Protein AF-A0A9W6F061-F1 (afdb_monomer)

Sequence (359 aa):
MDQIDQTGLQEFIPACASWFPLDRYKALAYFEQSSFFAAAGRDQNGQPVVINNTEARLAGLDPAVPGVLESFPHGRPEFILETAQEPNAFVIRKQMRTSANPLERPVVLAYYYIANNKIMQAPSAHQVTHARLQRCTFALQNGFARLQADLEPLTRQAKQLAKQAARDEQRQQQQQQKQQGQPQGQGPEDKAADGQGAGAAAAASGGGGGPLPPQQPQEPGRKADGAAAAAGPPYTWQAYGATVDLESPSLGTLRAPLAAPLPEVMAAAAAAAPAAAGSGGGGVPVRRHLTDADRARWNKLDRILSHQFSSLQRIKYTALSPEYLQRLQQQMYGPPPPAATAPPPATPVGGADAAAAAK

Secondary structure (DSSP, 8-state):
------TT-EE--GGGGGGPSP-HHHHHHHHHTSHHHHHHTB-TTSPBPPPHHHHHHHTT--TTSTTTGGGSPSSSEEEEEEEEETTTEEEEEEEE-SSS-TTSPPEEEEEEEEETTEEEEPPPHHHHHHHHHHHHHHHHHHHHHHHHHHHHHHHHHHHHHHHHHHHHHHHHHHHHHHHH-----------------------------PPPPPPPPP----------PPPPPP------------------------PPPPTHHHHHHHS-----------------PPPHHHHHHHHHHHHHHHHHHHHHHHHHHHSS-HHHHHHHHHHHHSPPPPP-PPPPPPPP-----------

pLDDT: mean 73.63, std 23.97, range [27.45, 98.25]

InterPro domains:
  IPR007018 Mediator complex, subunit Med6 [PF04934] (16-148)
  IPR007018 Mediator complex, subunit Med6 [PTHR13104] (1-180)
  IPR038566 Mediator complex, subunit Med6 superfamily [G3DSA:3.10.450.580] (9-148)

Foldseek 3Di:
DCQPPQAPDKDFDVVCVVCPQDDLQVVVVLVCPDPVVVSLQADPVRDGHDELCVVCVVVVHRQQDPPSSLPDDFPGWYKYFDDDDPRFKTKIWIWTGPDSDPPDDTHTDFIWMQGPNMIHTDDDPVVVVVVVVVVVVVVVVVVVVVVCVVCVVVVVVVVVVVVVVVVVVVVVVVVVVVVVPDDPDDDDDDDDDDDDDDDDDDDDDDDDDDDDDDDDDDDDDDDDDDDDDDDDDDDDDDDPPDPPPDDFDDDDDDDDDDDDDDPVVVVVVVPPDDDDDDDDDDDDDDPPDCDVVNVVVVVVVVVVVVVVVVVVVCCVVVRQDPVNVVVVCCVVPNDDPPDPDDDPDDDDDDDDDDDDDDD

Radius of gyration: 41.21 Å; Cα contacts (8 Å, |Δi|>4): 217; chains: 1; bounding box: 133×53×116 Å

Structure (mmCIF, N/CA/C/O backbone):
data_AF-A0A9W6F061-F1
#
_entry.id   AF-A0A9W6F061-F1
#
loop_
_atom_site.group_PDB
_atom_site.id
_atom_site.type_symbol
_atom_site.label_atom_id
_atom_site.label_alt_id
_atom_site.label_comp_id
_atom_site.label_asym_id
_atom_site.label_entity_id
_atom_site.label_seq_id
_atom_site.pdbx_PDB_ins_code
_atom_site.Cartn_x
_atom_site.Cartn_y
_atom_site.Cartn_z
_atom_site.occupancy
_atom_site.B_iso_or_equiv
_atom_site.auth_seq_id
_atom_site.auth_comp_id
_atom_site.auth_asym_id
_atom_site.auth_atom_id
_atom_site.pdbx_PDB_model_num
ATOM 1 N N . MET A 1 1 ? 2.620 16.395 -0.100 1.00 52.69 1 MET A N 1
ATOM 2 C CA . MET A 1 1 ? 2.234 15.524 -1.230 1.00 52.69 1 MET A CA 1
ATOM 3 C C . MET A 1 1 ? 1.202 14.555 -0.697 1.00 52.69 1 MET A C 1
ATOM 5 O O . MET A 1 1 ? 1.587 13.542 -0.127 1.00 52.69 1 MET A O 1
ATOM 9 N N . ASP A 1 2 ? -0.082 14.879 -0.830 1.00 56.03 2 ASP A N 1
ATOM 10 C CA . ASP A 1 2 ? -1.149 13.994 -0.356 1.00 56.03 2 ASP A CA 1
ATOM 11 C C . ASP A 1 2 ? -1.415 12.952 -1.440 1.00 56.03 2 ASP A C 1
ATOM 13 O O . ASP A 1 2 ? -2.313 13.075 -2.269 1.00 56.03 2 ASP A O 1
ATOM 17 N N . GLN A 1 3 ? -0.536 11.952 -1.500 1.00 68.19 3 GLN A N 1
ATOM 18 C CA . GLN A 1 3 ? -0.776 10.768 -2.308 1.00 68.19 3 GLN A CA 1
ATOM 19 C C . GLN A 1 3 ? -2.046 10.108 -1.770 1.00 68.19 3 GLN A C 1
ATOM 21 O O . GLN A 1 3 ? -2.106 9.783 -0.584 1.00 68.19 3 GLN A O 1
ATOM 26 N N . ILE A 1 4 ? -3.054 9.933 -2.633 1.00 78.56 4 ILE A N 1
ATOM 27 C CA . ILE A 1 4 ? -4.263 9.183 -2.282 1.00 78.56 4 ILE A CA 1
ATOM 28 C C . ILE A 1 4 ? -3.803 7.841 -1.724 1.00 78.56 4 ILE A C 1
ATOM 30 O O . ILE A 1 4 ? -3.072 7.106 -2.392 1.00 78.56 4 ILE A O 1
ATOM 34 N N . ASP A 1 5 ? -4.192 7.559 -0.484 1.00 80.38 5 ASP A N 1
ATOM 35 C CA . ASP A 1 5 ? -3.834 6.314 0.170 1.00 80.38 5 ASP A CA 1
ATOM 36 C C . ASP A 1 5 ? -4.564 5.167 -0.535 1.00 80.38 5 ASP A C 1
ATOM 38 O O . ASP A 1 5 ? -5.777 5.007 -0.407 1.00 80.38 5 ASP A O 1
ATOM 42 N N . GLN A 1 6 ? -3.825 4.403 -1.338 1.00 88.19 6 GLN A N 1
ATOM 43 C CA . GLN A 1 6 ? -4.325 3.207 -2.014 1.00 88.19 6 GLN A CA 1
ATOM 44 C C . GLN A 1 6 ? -3.931 1.940 -1.244 1.00 88.19 6 GLN A C 1
ATOM 46 O O . GLN A 1 6 ? -4.103 0.822 -1.745 1.00 88.19 6 GLN A O 1
ATOM 51 N N . THR A 1 7 ? -3.418 2.079 -0.013 1.00 87.38 7 THR A N 1
ATOM 52 C CA . THR A 1 7 ? -3.124 0.926 0.833 1.00 87.38 7 THR A CA 1
ATOM 53 C C . THR A 1 7 ? -4.426 0.192 1.169 1.00 87.38 7 THR A C 1
ATOM 55 O O . THR A 1 7 ? -5.405 0.764 1.639 1.00 87.38 7 THR A O 1
ATOM 58 N N . GLY A 1 8 ? -4.464 -1.107 0.864 1.00 89.69 8 GLY A N 1
ATOM 59 C CA . GLY A 1 8 ? -5.657 -1.948 1.019 1.00 89.69 8 GLY A CA 1
ATOM 60 C C . GLY A 1 8 ? -6.455 -2.188 -0.265 1.00 89.69 8 GLY A C 1
ATOM 61 O O . GLY A 1 8 ? -7.303 -3.080 -0.271 1.00 89.69 8 GLY A O 1
ATOM 62 N N . LEU A 1 9 ? -6.157 -1.477 -1.359 1.00 95.25 9 LEU A N 1
ATOM 63 C CA . LEU A 1 9 ? -6.665 -1.844 -2.679 1.00 95.25 9 LEU A CA 1
ATOM 64 C C . LEU A 1 9 ? -5.829 -2.981 -3.271 1.00 95.25 9 LEU A C 1
ATOM 66 O O . LEU A 1 9 ? -4.603 -3.023 -3.145 1.00 95.25 9 LEU A O 1
ATOM 70 N N . GLN A 1 10 ? -6.519 -3.908 -3.927 1.00 96.81 10 GLN A N 1
ATOM 71 C CA . GLN A 1 10 ? -5.911 -4.995 -4.674 1.00 96.81 10 GLN A CA 1
ATOM 72 C C . GLN A 1 10 ? -6.503 -5.008 -6.079 1.00 96.81 10 GLN A C 1
ATOM 74 O O . GLN A 1 10 ? -7.718 -5.106 -6.239 1.00 96.81 10 GLN A O 1
ATOM 79 N N . GLU A 1 11 ? -5.638 -4.939 -7.083 1.00 97.31 11 GLU A N 1
ATOM 80 C CA . GLU A 1 11 ? -6.033 -4.858 -8.484 1.00 97.31 11 GLU A CA 1
ATOM 81 C C . GLU A 1 11 ? -5.590 -6.112 -9.242 1.00 97.31 11 GLU A C 1
ATOM 83 O O . GLU A 1 11 ? -4.471 -6.602 -9.092 1.00 97.31 11 GLU A O 1
ATOM 88 N N . PHE A 1 12 ? -6.489 -6.647 -10.060 1.00 97.56 12 PHE A N 1
ATOM 89 C CA . PHE A 1 12 ? -6.190 -7.637 -11.086 1.00 97.56 12 PHE A CA 1
ATOM 90 C C . PHE A 1 12 ? -6.649 -7.043 -12.409 1.00 97.56 12 PHE A C 1
ATOM 92 O O . PHE A 1 12 ? -7.761 -6.523 -12.463 1.00 97.56 12 PHE A O 1
ATOM 99 N N . ILE A 1 13 ? -5.819 -7.121 -13.450 1.00 97.62 13 ILE A N 1
ATOM 100 C CA . ILE A 1 13 ? -6.094 -6.489 -14.744 1.00 97.62 13 ILE A CA 1
ATOM 101 C C . ILE A 1 13 ? -6.453 -7.590 -15.748 1.00 97.62 13 ILE A C 1
ATOM 103 O O . ILE A 1 13 ? -5.554 -8.230 -16.302 1.00 97.62 13 ILE A O 1
ATOM 107 N N . PRO A 1 14 ? -7.751 -7.834 -16.026 1.00 96.62 14 PRO A N 1
ATOM 108 C CA . PRO A 1 14 ? -8.170 -8.964 -16.855 1.00 96.62 14 PRO A CA 1
ATOM 109 C C . PRO A 1 14 ? -7.668 -8.870 -18.297 1.00 96.62 14 PRO A C 1
ATOM 111 O O . PRO A 1 14 ? -7.413 -9.893 -18.926 1.00 96.62 14 PRO A O 1
ATOM 114 N N . ALA A 1 15 ? -7.472 -7.651 -18.810 1.00 96.75 15 ALA A N 1
ATOM 115 C CA . ALA A 1 15 ? -6.972 -7.414 -20.164 1.00 96.75 15 ALA A CA 1
ATOM 116 C C . ALA A 1 15 ? -5.569 -8.005 -20.405 1.00 96.75 15 ALA A C 1
ATOM 118 O O . ALA A 1 15 ? -5.228 -8.332 -21.537 1.00 96.75 15 ALA A O 1
ATOM 119 N N . CYS A 1 16 ? -4.777 -8.188 -19.345 1.00 95.94 16 CYS A N 1
ATOM 120 C CA . CYS A 1 16 ? -3.429 -8.754 -19.414 1.00 95.94 16 CYS A CA 1
ATOM 121 C C . CYS A 1 16 ? -3.386 -10.238 -19.015 1.00 95.94 16 CYS A C 1
ATOM 123 O O . CYS A 1 16 ? -2.311 -10.783 -18.778 1.00 95.94 16 CYS A O 1
ATOM 125 N N . ALA A 1 17 ? -4.534 -10.922 -18.930 1.00 94.75 17 ALA A N 1
ATOM 126 C CA . ALA A 1 17 ? -4.588 -12.332 -18.535 1.00 94.75 17 ALA A CA 1
ATOM 127 C C . ALA A 1 17 ? -3.778 -13.261 -19.464 1.00 94.75 17 ALA A C 1
ATOM 129 O O . ALA A 1 17 ? -3.309 -14.311 -19.034 1.00 94.75 17 ALA A O 1
ATOM 130 N N . SER A 1 18 ? -3.571 -12.874 -20.724 1.00 97.06 18 SER A N 1
ATOM 131 C CA . SER A 1 18 ? -2.738 -13.619 -21.677 1.00 97.06 18 SER A CA 1
ATOM 132 C C . SER A 1 18 ? -1.231 -13.486 -21.426 1.00 97.06 18 SER A C 1
ATOM 134 O O . SER A 1 18 ? -0.453 -14.206 -22.044 1.00 97.06 18 SER A O 1
ATOM 136 N N . TRP A 1 19 ? -0.795 -12.583 -20.539 1.00 95.88 19 TRP A N 1
ATOM 137 C CA . TRP A 1 19 ? 0.625 -12.347 -20.253 1.00 95.88 19 TRP A CA 1
ATOM 138 C C . TRP A 1 19 ? 1.195 -13.305 -19.204 1.00 95.88 19 TRP A C 1
ATOM 140 O O . TRP A 1 19 ? 2.405 -13.314 -18.991 1.00 95.88 19 TRP A O 1
ATOM 150 N N . PHE A 1 20 ? 0.347 -14.102 -18.548 1.00 93.56 20 PHE A N 1
ATOM 151 C CA . PHE A 1 20 ? 0.771 -15.050 -17.524 1.00 93.56 20 PHE A CA 1
ATOM 152 C C . PHE A 1 20 ? 1.333 -16.347 -18.139 1.00 93.56 20 PHE A C 1
ATOM 154 O O . PHE A 1 20 ? 0.761 -16.856 -19.104 1.00 93.56 20 PHE A O 1
ATOM 161 N N . PRO A 1 21 ? 2.407 -16.926 -17.565 1.00 96.38 21 PRO A N 1
ATOM 162 C CA . PRO A 1 21 ? 3.128 -16.469 -16.372 1.00 96.38 21 PRO A CA 1
ATOM 163 C C . PRO A 1 21 ? 3.957 -15.199 -16.627 1.00 96.38 21 PRO A C 1
ATOM 165 O O . PRO A 1 21 ? 4.545 -15.035 -17.696 1.00 96.38 21 PRO A O 1
ATOM 168 N N . LEU A 1 22 ? 4.000 -14.308 -15.628 1.00 96.69 22 LEU A N 1
ATOM 169 C CA . LEU A 1 22 ? 4.804 -13.089 -15.710 1.00 96.69 22 LEU A CA 1
ATOM 170 C C . LEU A 1 22 ? 6.291 -13.432 -15.609 1.00 96.69 22 LEU A C 1
ATOM 172 O O . LEU A 1 22 ? 6.703 -14.220 -14.758 1.00 96.69 22 LEU A O 1
ATOM 176 N N . ASP A 1 23 ? 7.075 -12.774 -16.452 1.00 96.56 23 ASP A N 1
ATOM 177 C CA . ASP A 1 23 ? 8.527 -12.671 -16.355 1.00 96.56 23 ASP A CA 1
ATOM 178 C C . ASP A 1 23 ? 8.908 -11.248 -15.911 1.00 96.56 23 ASP A C 1
ATOM 180 O O . ASP A 1 23 ? 8.052 -10.366 -15.781 1.00 96.56 23 ASP A O 1
ATOM 184 N N . ARG A 1 24 ? 10.200 -11.010 -15.677 1.00 94.25 24 ARG A N 1
ATOM 185 C CA . ARG A 1 24 ? 10.763 -9.704 -15.316 1.00 94.25 24 ARG A CA 1
ATOM 186 C C . ARG A 1 24 ? 10.259 -8.547 -16.187 1.00 94.25 24 ARG A C 1
ATOM 188 O O . ARG A 1 24 ? 9.942 -7.481 -15.662 1.00 94.25 24 ARG A O 1
ATOM 195 N N . TYR A 1 25 ? 10.202 -8.749 -17.499 1.00 94.06 25 TYR A N 1
ATOM 196 C CA . TYR A 1 25 ? 9.893 -7.700 -18.471 1.00 94.06 25 TYR A CA 1
ATOM 197 C C . TYR A 1 25 ? 8.386 -7.417 -18.517 1.00 94.06 25 TYR A C 1
ATOM 199 O O . TYR A 1 25 ? 7.949 -6.264 -18.473 1.00 94.06 25 TYR A O 1
ATOM 207 N N . LYS A 1 26 ? 7.572 -8.476 -18.503 1.00 96.69 26 LYS A N 1
ATOM 208 C CA . LYS A 1 26 ? 6.110 -8.397 -18.454 1.00 96.69 26 LYS A CA 1
ATOM 209 C C . LYS A 1 26 ? 5.599 -7.890 -17.116 1.00 96.69 26 LYS A C 1
ATOM 211 O O . LYS A 1 26 ? 4.551 -7.262 -17.098 1.00 96.69 26 LYS A O 1
ATOM 216 N N . ALA A 1 27 ? 6.297 -8.135 -16.006 1.00 97.31 27 ALA A N 1
ATOM 217 C CA . ALA A 1 27 ? 5.860 -7.685 -14.685 1.00 97.31 27 ALA A CA 1
ATOM 218 C C . ALA A 1 27 ? 5.763 -6.155 -14.601 1.00 97.31 27 ALA A C 1
ATOM 220 O O . ALA A 1 27 ? 4.769 -5.629 -14.098 1.00 97.31 27 ALA A O 1
ATOM 221 N N . LEU A 1 28 ? 6.757 -5.436 -15.137 1.00 96.94 28 LEU A N 1
ATOM 222 C CA . LEU A 1 28 ? 6.734 -3.973 -15.155 1.00 96.94 28 LEU A CA 1
ATOM 223 C C . LEU A 1 28 ? 5.679 -3.441 -16.136 1.00 96.94 28 LEU A C 1
ATOM 225 O O . LEU A 1 28 ? 4.912 -2.556 -15.772 1.00 96.94 28 LEU A O 1
ATOM 229 N N . ALA A 1 29 ? 5.559 -4.038 -17.327 1.00 96.81 29 ALA A N 1
ATOM 230 C CA . ALA A 1 29 ? 4.498 -3.691 -18.278 1.00 96.81 29 ALA A CA 1
ATOM 231 C C . ALA A 1 29 ? 3.090 -3.954 -17.707 1.00 96.81 29 ALA A C 1
ATOM 233 O O . ALA A 1 29 ? 2.171 -3.167 -17.916 1.00 96.81 29 ALA A O 1
ATOM 234 N N . TYR A 1 30 ? 2.910 -5.046 -16.957 1.00 97.81 30 TYR A N 1
ATOM 235 C CA . TYR A 1 30 ? 1.658 -5.378 -16.272 1.00 97.81 30 TYR A CA 1
ATOM 236 C C . TYR A 1 30 ? 1.323 -4.331 -15.210 1.00 97.81 30 TYR A C 1
ATOM 238 O O . TYR A 1 30 ? 0.178 -3.900 -15.097 1.00 97.81 30 TYR A O 1
ATOM 246 N N . PHE A 1 31 ? 2.331 -3.868 -14.471 1.00 97.69 31 PHE A N 1
ATOM 247 C CA . PHE A 1 31 ? 2.168 -2.792 -13.502 1.00 97.69 31 PHE A CA 1
ATOM 248 C C . PHE A 1 31 ? 1.810 -1.446 -14.144 1.00 97.69 31 PHE A C 1
ATOM 250 O O . PHE A 1 31 ? 0.988 -0.718 -13.591 1.00 97.69 31 PHE A O 1
ATOM 257 N N . GLU A 1 32 ? 2.365 -1.125 -15.312 1.00 96.25 32 GLU A N 1
ATOM 258 C CA . GLU A 1 32 ? 2.056 0.106 -16.059 1.00 96.25 32 GLU A CA 1
ATOM 259 C C . GLU A 1 32 ? 0.572 0.205 -16.457 1.00 96.25 32 GLU A C 1
ATOM 261 O O . GLU A 1 32 ? 0.046 1.308 -16.586 1.00 96.25 32 GLU A O 1
ATOM 266 N N . GLN A 1 33 ? -0.128 -0.929 -16.586 1.00 97.00 33 GLN A N 1
ATOM 267 C CA . GLN A 1 33 ? -1.571 -0.967 -16.858 1.00 97.00 33 GLN A CA 1
ATOM 268 C C . GLN A 1 33 ? -2.444 -0.720 -15.613 1.00 97.00 33 GLN A C 1
ATOM 270 O O . GLN A 1 33 ? -3.664 -0.624 -15.729 1.00 97.00 33 GLN A O 1
ATOM 275 N N . SER A 1 34 ? -1.846 -0.651 -14.421 1.00 97.00 34 SER A N 1
ATOM 276 C CA . SER A 1 34 ? -2.580 -0.524 -13.160 1.00 97.00 34 SER A CA 1
ATOM 277 C C . SER A 1 34 ? -2.981 0.913 -12.845 1.00 97.00 34 SER A C 1
ATOM 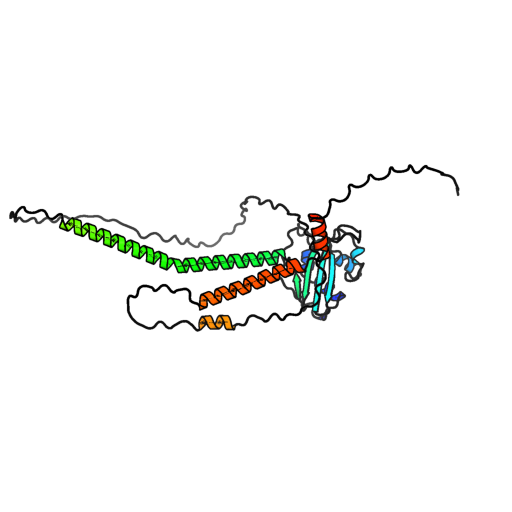279 O O . SER A 1 34 ? -2.314 1.883 -13.222 1.00 97.00 34 SER A O 1
ATOM 281 N N . SER A 1 35 ? -4.031 1.055 -12.038 1.00 95.19 35 SER A N 1
ATOM 282 C CA . SER A 1 35 ? -4.430 2.345 -11.474 1.00 95.19 35 SER A CA 1
ATOM 283 C C . SER A 1 35 ? -3.343 2.971 -10.587 1.00 95.19 35 SER A C 1
ATOM 285 O O . SER A 1 35 ? -3.244 4.199 -10.517 1.00 95.19 35 SER A O 1
ATOM 287 N N . PHE A 1 36 ? -2.479 2.154 -9.971 1.00 95.25 36 PHE A N 1
ATOM 288 C CA . PHE A 1 36 ? -1.351 2.614 -9.154 1.00 95.25 36 PHE A CA 1
ATOM 289 C C . PHE A 1 36 ? -0.331 3.409 -9.981 1.00 95.25 36 PHE A C 1
ATOM 291 O O . PHE A 1 36 ? 0.187 4.430 -9.518 1.00 95.25 36 PHE A O 1
ATOM 298 N N . PHE A 1 37 ? -0.066 2.979 -11.219 1.00 95.38 37 PHE A N 1
ATOM 299 C CA . PHE A 1 37 ? 0.828 3.689 -12.135 1.00 95.38 37 PHE A CA 1
ATOM 300 C C . PHE A 1 37 ? 0.213 5.019 -12.592 1.00 95.38 37 PHE A C 1
ATOM 302 O O . PHE A 1 37 ? 0.854 6.067 -12.498 1.00 95.38 37 PHE A O 1
ATOM 309 N N . ALA A 1 38 ? -1.062 5.005 -12.992 1.00 91.25 38 ALA A N 1
ATOM 310 C CA . ALA A 1 38 ? -1.776 6.209 -13.421 1.00 91.25 38 ALA A CA 1
ATOM 311 C C . ALA A 1 38 ? -1.904 7.260 -12.300 1.00 91.25 38 ALA A C 1
ATOM 313 O O . ALA A 1 38 ? -1.725 8.455 -12.536 1.00 91.25 38 ALA A O 1
ATOM 314 N N . ALA A 1 39 ? -2.184 6.828 -11.067 1.00 87.62 39 ALA A N 1
ATOM 315 C CA . ALA A 1 39 ? -2.297 7.719 -9.913 1.00 87.62 39 ALA A CA 1
ATOM 316 C C . ALA A 1 39 ? -0.955 8.347 -9.519 1.00 87.62 39 ALA A C 1
ATOM 318 O O . ALA A 1 39 ? -0.902 9.482 -9.051 1.00 87.62 39 ALA A O 1
ATOM 319 N N . ALA A 1 40 ? 0.144 7.624 -9.724 1.00 82.94 40 ALA A N 1
ATOM 320 C CA . ALA A 1 40 ? 1.476 8.124 -9.433 1.00 82.94 40 ALA A CA 1
ATOM 321 C C . ALA A 1 40 ? 1.963 9.200 -10.408 1.00 82.94 40 ALA A C 1
ATOM 323 O O . ALA A 1 40 ? 2.870 9.950 -10.044 1.00 82.94 40 ALA A O 1
ATOM 324 N N . GLY A 1 41 ? 1.374 9.264 -11.602 1.00 79.62 41 GLY A N 1
ATOM 325 C CA . GLY A 1 41 ? 1.640 10.274 -12.619 1.00 79.62 41 GLY A CA 1
ATOM 326 C C . GLY A 1 41 ? 0.826 11.543 -12.418 1.00 79.62 41 GLY A C 1
ATOM 327 O O . GLY A 1 41 ? 0.454 12.156 -13.407 1.00 79.62 41 GLY A O 1
ATOM 328 N N . ARG A 1 42 ? 0.494 11.928 -11.181 1.00 85.44 42 ARG A N 1
ATOM 329 C CA . ARG A 1 42 ? -0.174 13.200 -10.880 1.00 85.44 42 ARG A CA 1
ATOM 330 C C . ARG A 1 42 ? 0.573 13.969 -9.797 1.00 85.44 42 ARG A C 1
ATOM 332 O O . ARG A 1 42 ? 1.073 13.371 -8.845 1.00 85.44 42 ARG A O 1
ATOM 339 N N . ASP A 1 43 ? 0.667 15.284 -9.959 1.00 83.69 43 ASP A N 1
ATOM 340 C CA . ASP A 1 43 ? 1.256 16.185 -8.972 1.00 83.69 43 ASP A CA 1
ATOM 341 C C . ASP A 1 43 ? 0.239 16.554 -7.875 1.00 83.69 43 ASP A C 1
ATOM 343 O O . ASP A 1 43 ? -0.891 16.063 -7.838 1.00 83.69 43 ASP A O 1
ATOM 347 N N . GLN A 1 44 ? 0.640 17.448 -6.969 1.00 78.81 44 GLN A N 1
ATOM 348 C CA . GLN A 1 44 ? -0.221 17.938 -5.885 1.00 78.81 44 GLN A CA 1
ATOM 349 C C . GLN A 1 44 ? -1.440 18.724 -6.392 1.00 78.81 44 GLN A C 1
ATOM 351 O O . GLN A 1 44 ? -2.440 18.822 -5.689 1.00 78.81 44 GLN A O 1
ATOM 356 N N . ASN A 1 45 ? -1.368 19.259 -7.611 1.00 84.62 45 ASN A N 1
ATOM 357 C CA . ASN A 1 45 ? -2.438 20.005 -8.264 1.00 84.62 45 ASN A CA 1
ATOM 358 C C . ASN A 1 45 ? -3.316 19.093 -9.141 1.00 84.62 45 ASN A C 1
ATOM 360 O O . ASN A 1 45 ? -4.184 19.578 -9.868 1.00 84.62 45 ASN A O 1
ATOM 364 N N . GLY A 1 46 ? -3.077 17.775 -9.113 1.00 83.25 46 GLY A N 1
ATOM 365 C CA . GLY A 1 46 ? -3.764 16.786 -9.938 1.00 83.25 46 GLY A CA 1
ATOM 366 C C . GLY A 1 46 ? -3.357 16.798 -11.416 1.00 83.25 46 GLY A C 1
ATOM 367 O O . GLY A 1 46 ? -3.982 16.082 -12.209 1.00 83.25 46 GLY A O 1
ATOM 368 N N . GLN A 1 47 ? -2.335 17.577 -11.781 1.00 86.81 47 GLN A N 1
ATOM 369 C CA . GLN A 1 47 ? -1.796 17.673 -13.134 1.00 86.81 47 GLN A CA 1
ATOM 370 C C . GLN A 1 47 ? -0.947 16.446 -13.459 1.00 86.81 47 GLN A C 1
ATOM 372 O O . GLN A 1 47 ? -0.256 15.934 -12.578 1.00 86.81 47 GLN A O 1
ATOM 377 N N . PRO A 1 48 ? -0.978 15.960 -14.709 1.00 87.38 48 PRO A N 1
ATOM 378 C CA . PRO A 1 48 ? -0.188 14.809 -15.105 1.00 87.38 48 PRO A CA 1
ATOM 379 C C . PRO A 1 48 ? 1.316 15.104 -14.984 1.00 87.38 48 PRO A C 1
ATOM 381 O O . PRO A 1 48 ? 1.821 16.080 -15.535 1.00 87.38 48 PRO A O 1
ATOM 384 N N . VAL A 1 49 ? 2.036 14.238 -14.276 1.00 91.25 49 VAL A N 1
ATOM 385 C CA . VAL A 1 49 ? 3.496 14.238 -14.156 1.00 91.25 49 VAL A CA 1
ATOM 386 C C . VAL A 1 49 ? 4.055 13.231 -15.140 1.00 91.25 49 VAL A C 1
ATOM 388 O O . VAL A 1 49 ? 3.609 12.085 -15.206 1.00 91.25 49 VAL A O 1
ATOM 391 N N . VAL A 1 50 ? 5.071 13.657 -15.879 1.00 93.62 50 VAL A N 1
ATOM 392 C CA . VAL A 1 50 ? 5.792 12.788 -16.800 1.00 93.62 50 VAL A CA 1
ATOM 393 C C . VAL A 1 50 ? 6.616 11.774 -16.004 1.00 93.62 50 VAL A C 1
ATOM 395 O O . VAL A 1 50 ? 7.478 12.148 -15.208 1.00 93.62 50 VAL A O 1
ATOM 398 N N . ILE A 1 51 ? 6.329 10.489 -16.213 1.00 96.06 51 ILE A N 1
ATOM 399 C CA . ILE A 1 51 ? 7.036 9.359 -15.598 1.00 96.06 51 ILE A CA 1
ATOM 400 C C . ILE A 1 51 ? 8.084 8.847 -16.589 1.00 96.06 51 ILE A C 1
ATOM 402 O O . ILE A 1 51 ? 7.740 8.542 -17.736 1.00 96.06 51 ILE A O 1
ATOM 406 N N . ASN A 1 52 ? 9.328 8.663 -16.137 1.00 96.62 52 ASN A N 1
ATOM 407 C CA . ASN A 1 52 ? 10.441 8.230 -16.997 1.00 96.62 52 ASN A CA 1
ATOM 408 C C . ASN A 1 52 ? 10.161 6.896 -17.715 1.00 96.62 52 ASN A C 1
ATOM 410 O O . ASN A 1 52 ? 10.527 6.734 -18.873 1.00 96.62 52 ASN A O 1
ATOM 414 N N . ASN A 1 53 ? 9.448 5.962 -17.076 1.00 96.75 53 ASN A N 1
ATOM 415 C CA . ASN A 1 53 ? 9.026 4.700 -17.698 1.00 96.75 53 ASN A CA 1
ATOM 416 C C . ASN A 1 53 ? 8.205 4.913 -18.980 1.00 96.75 53 ASN A C 1
ATOM 418 O O . ASN A 1 53 ? 8.393 4.192 -19.956 1.00 96.75 53 ASN A O 1
ATOM 422 N N . THR A 1 54 ? 7.324 5.921 -18.996 1.00 95.75 54 THR A N 1
ATOM 423 C CA . THR A 1 54 ? 6.490 6.219 -20.171 1.00 95.75 54 THR A CA 1
ATOM 424 C C . THR A 1 54 ? 7.341 6.800 -21.295 1.00 95.75 54 THR A C 1
ATOM 426 O O . THR A 1 54 ? 7.216 6.373 -22.438 1.00 95.75 54 THR A O 1
ATOM 429 N N . GLU A 1 55 ? 8.249 7.729 -20.978 1.00 95.88 55 GLU A N 1
ATOM 430 C CA . GLU A 1 55 ? 9.177 8.285 -21.971 1.00 95.88 55 GLU A CA 1
ATOM 431 C C . GLU A 1 55 ? 10.119 7.214 -22.541 1.00 95.88 55 GLU A C 1
ATOM 433 O O . GLU A 1 55 ? 10.335 7.185 -23.751 1.00 95.88 55 GLU A O 1
ATOM 438 N N . ALA A 1 56 ? 10.613 6.289 -21.711 1.00 97.19 56 ALA A N 1
ATOM 439 C CA . ALA A 1 56 ? 11.426 5.161 -22.162 1.00 97.19 56 ALA A CA 1
ATOM 440 C C . ALA A 1 56 ? 10.675 4.288 -23.175 1.00 97.19 56 ALA A C 1
ATOM 442 O O . ALA A 1 56 ? 11.192 4.026 -24.262 1.00 97.19 56 ALA A O 1
ATOM 443 N N . ARG A 1 57 ? 9.420 3.923 -22.874 1.00 96.06 57 ARG A N 1
ATOM 444 C CA . ARG A 1 57 ? 8.558 3.158 -23.788 1.00 96.06 57 ARG A CA 1
ATOM 445 C C . ARG A 1 57 ? 8.299 3.902 -25.098 1.00 96.06 57 ARG A C 1
ATOM 447 O O . ARG A 1 57 ? 8.357 3.287 -26.160 1.00 96.06 57 ARG A O 1
ATOM 454 N N . LEU A 1 58 ? 8.052 5.213 -25.038 1.00 96.25 58 LEU A N 1
ATOM 455 C CA . LEU A 1 58 ? 7.865 6.055 -26.227 1.00 96.25 58 LEU A CA 1
ATOM 456 C C . LEU A 1 58 ? 9.130 6.133 -27.093 1.00 96.25 58 LEU A C 1
ATOM 458 O O . LEU A 1 58 ? 9.026 6.209 -28.313 1.00 96.25 58 LEU A O 1
ATOM 462 N N . ALA A 1 59 ? 10.312 6.057 -26.480 1.00 97.44 59 ALA A N 1
ATOM 463 C CA . ALA A 1 59 ? 11.592 5.954 -27.177 1.00 97.44 59 ALA A CA 1
ATOM 464 C C . ALA A 1 59 ? 11.902 4.533 -27.697 1.00 97.44 59 ALA A C 1
ATOM 466 O O . ALA A 1 59 ? 12.972 4.308 -28.260 1.00 97.44 59 ALA A O 1
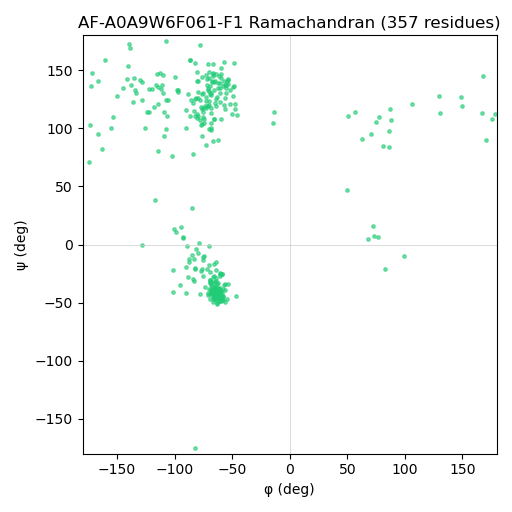ATOM 467 N N . GLY A 1 60 ? 11.000 3.563 -27.506 1.00 96.94 60 GLY A N 1
ATOM 468 C CA . GLY A 1 60 ? 11.220 2.163 -27.880 1.00 96.94 60 GLY A CA 1
ATOM 469 C C . GLY A 1 60 ? 12.213 1.425 -26.975 1.00 96.94 60 GLY A C 1
ATOM 470 O O . GLY A 1 60 ? 12.708 0.365 -27.351 1.00 96.94 60 GLY A O 1
ATOM 471 N N . LEU A 1 61 ? 12.513 1.971 -25.794 1.00 97.31 61 LEU A N 1
ATOM 472 C CA . LEU A 1 61 ? 13.397 1.372 -24.797 1.00 97.31 61 LEU A CA 1
ATOM 473 C C . LEU A 1 61 ? 12.569 0.677 -23.709 1.00 97.31 61 LEU A C 1
ATOM 475 O O . LEU A 1 61 ? 11.498 1.147 -23.319 1.00 97.31 61 LEU A O 1
ATOM 479 N N . ASP A 1 62 ? 13.060 -0.451 -23.194 1.00 96.31 62 ASP A N 1
ATOM 480 C CA . ASP A 1 62 ? 12.384 -1.164 -22.109 1.00 96.31 62 ASP A CA 1
ATOM 481 C C . ASP A 1 62 ? 12.876 -0.665 -20.738 1.00 96.31 62 ASP A C 1
ATOM 483 O O . ASP A 1 62 ? 14.047 -0.871 -20.408 1.00 96.31 62 ASP A O 1
ATOM 487 N N . PRO A 1 63 ? 12.014 -0.047 -19.906 1.00 96.44 63 PRO A N 1
ATOM 488 C CA . PRO A 1 63 ? 12.396 0.429 -18.578 1.00 96.44 63 PRO A CA 1
ATOM 489 C C . PRO A 1 63 ? 12.811 -0.687 -17.608 1.00 96.44 63 PRO A C 1
ATOM 491 O O . PRO A 1 63 ? 13.416 -0.394 -16.579 1.00 96.44 63 PRO A O 1
ATOM 494 N N . ALA A 1 64 ? 12.514 -1.959 -17.905 1.00 95.12 64 ALA A N 1
ATOM 495 C CA . ALA A 1 64 ? 12.984 -3.088 -17.102 1.00 95.12 64 ALA A CA 1
ATOM 496 C C . ALA A 1 64 ? 14.478 -3.413 -17.322 1.00 95.12 64 ALA A C 1
ATOM 498 O O . ALA A 1 64 ? 15.059 -4.183 -16.552 1.00 95.12 64 ALA A O 1
ATOM 499 N N . VAL A 1 65 ? 15.106 -2.855 -18.365 1.00 95.38 65 VAL A N 1
ATOM 500 C CA . VAL A 1 65 ? 16.527 -3.064 -18.666 1.00 95.38 65 VAL A CA 1
ATOM 501 C C . VAL A 1 65 ? 17.385 -2.128 -17.799 1.00 95.38 65 VAL A C 1
ATOM 503 O O . VAL A 1 65 ? 17.174 -0.912 -17.819 1.00 95.38 65 VAL A O 1
ATOM 506 N N . PRO A 1 66 ? 18.372 -2.658 -17.046 1.00 92.56 66 PRO A N 1
ATOM 507 C CA . PRO A 1 66 ? 19.282 -1.839 -16.245 1.00 92.56 66 PRO A CA 1
ATOM 508 C C . PRO A 1 66 ? 19.981 -0.757 -17.079 1.00 92.56 66 PRO A C 1
ATOM 510 O O . PRO A 1 66 ? 20.366 -1.004 -18.220 1.00 92.56 66 PRO A O 1
ATOM 513 N N . GLY A 1 67 ? 20.142 0.441 -16.516 1.00 93.38 67 GLY A N 1
ATOM 514 C CA . GLY A 1 67 ? 20.765 1.584 -17.190 1.00 93.38 67 GLY A CA 1
ATOM 515 C C . GLY A 1 67 ? 19.838 2.390 -18.111 1.00 93.38 67 GLY A C 1
ATOM 516 O O . GLY A 1 67 ? 20.099 3.570 -18.327 1.00 93.38 67 GLY A O 1
ATOM 517 N N . VAL A 1 68 ? 18.717 1.832 -18.595 1.00 96.44 68 VAL A N 1
ATOM 518 C CA . VAL A 1 68 ? 17.781 2.584 -19.461 1.00 96.44 68 VAL A CA 1
ATOM 519 C C . VAL A 1 68 ?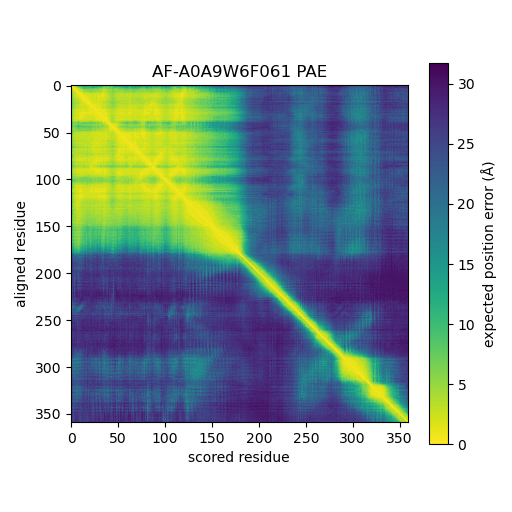 17.185 3.766 -18.717 1.00 96.44 68 VAL A C 1
ATOM 521 O O . VAL A 1 68 ? 17.230 4.886 -19.206 1.00 96.44 68 VAL A O 1
ATOM 524 N N . LEU A 1 69 ? 16.647 3.549 -17.516 1.00 96.06 69 LEU A N 1
ATOM 525 C CA . LEU A 1 69 ? 16.060 4.644 -16.748 1.00 96.06 69 LEU A CA 1
ATOM 526 C C . LEU A 1 69 ? 17.113 5.667 -16.316 1.00 96.06 69 LEU A C 1
ATOM 528 O O . LEU A 1 69 ? 16.765 6.832 -16.170 1.00 96.06 69 LEU A O 1
ATOM 532 N N . GLU A 1 70 ? 18.379 5.274 -16.146 1.00 95.38 70 GLU A N 1
ATOM 533 C CA . GLU A 1 70 ? 19.484 6.152 -15.726 1.00 95.38 70 GLU A CA 1
ATOM 534 C C . GLU A 1 70 ? 19.832 7.212 -16.777 1.00 95.38 70 GLU A C 1
ATOM 536 O O . GLU A 1 70 ? 20.244 8.311 -16.408 1.00 95.38 70 GLU A O 1
ATOM 541 N N . SER A 1 71 ? 19.590 6.941 -18.066 1.00 95.88 71 SER A N 1
ATOM 542 C CA . SER A 1 71 ? 19.803 7.927 -19.133 1.00 95.88 71 SER A CA 1
ATOM 543 C C . SER A 1 71 ? 18.729 9.020 -19.201 1.00 95.88 71 SER A C 1
ATOM 545 O O . SER A 1 71 ? 18.902 9.995 -19.930 1.00 95.88 71 SER A O 1
ATOM 547 N N . PHE A 1 72 ? 17.615 8.876 -18.473 1.00 96.62 72 PHE A N 1
ATOM 548 C CA . PHE A 1 72 ? 16.535 9.870 -18.441 1.00 96.62 72 PHE A CA 1
ATOM 549 C C . PHE A 1 72 ? 16.777 10.967 -17.388 1.00 96.62 72 PHE A C 1
ATOM 551 O O . PHE A 1 72 ? 17.526 10.759 -16.425 1.00 96.62 72 PHE A O 1
ATOM 558 N N . PRO A 1 73 ? 16.132 12.144 -17.532 1.00 96.06 73 PRO A N 1
ATOM 559 C CA . PRO A 1 73 ? 16.259 13.238 -16.575 1.00 96.06 73 PRO A CA 1
ATOM 560 C C . PRO A 1 73 ? 15.959 12.815 -15.127 1.00 96.06 73 PRO A C 1
ATOM 562 O O . PRO A 1 73 ? 15.051 12.026 -14.853 1.00 96.06 73 PRO A O 1
ATOM 565 N N . HIS A 1 74 ? 16.722 13.377 -14.189 1.00 95.38 74 HIS A N 1
ATOM 566 C CA . HIS A 1 74 ? 16.470 13.263 -12.752 1.00 95.38 74 HIS A CA 1
ATOM 567 C C . HIS A 1 74 ? 15.331 14.209 -12.321 1.00 95.38 74 HIS A C 1
ATOM 569 O O . HIS A 1 74 ? 14.833 15.014 -13.108 1.00 95.38 74 HIS A O 1
ATOM 575 N N . GLY A 1 75 ? 14.878 14.089 -11.073 1.00 93.81 75 GLY A N 1
ATOM 576 C CA . GLY A 1 75 ? 13.770 14.876 -10.519 1.00 93.81 75 GLY A CA 1
ATOM 577 C C . GLY A 1 75 ? 12.377 14.419 -10.962 1.00 93.81 75 GLY A C 1
ATOM 578 O O . GLY A 1 75 ? 11.388 15.074 -10.644 1.00 93.81 75 GLY A O 1
ATOM 579 N N . ARG A 1 76 ? 12.283 13.298 -11.685 1.00 94.75 76 ARG A N 1
ATOM 580 C CA . ARG A 1 76 ? 11.023 12.698 -12.137 1.00 94.75 76 ARG A CA 1
ATOM 581 C C . ARG A 1 76 ? 10.775 11.363 -11.436 1.00 94.75 76 ARG A C 1
ATOM 583 O O . ARG A 1 76 ? 11.736 10.666 -11.098 1.00 94.75 76 ARG A O 1
ATOM 590 N N . PRO A 1 77 ? 9.503 11.003 -11.192 1.00 95.62 77 PRO A N 1
ATOM 591 C CA . PRO A 1 77 ? 9.173 9.698 -10.653 1.00 95.62 77 PRO A CA 1
ATOM 592 C C . PRO A 1 77 ? 9.495 8.606 -11.675 1.00 95.62 77 PRO A C 1
ATOM 594 O O . PRO A 1 77 ? 9.213 8.733 -12.869 1.00 95.62 77 PRO A O 1
ATOM 597 N N . GLU A 1 78 ? 10.042 7.507 -11.178 1.00 96.44 78 GLU A N 1
ATOM 598 C CA . GLU A 1 78 ? 10.322 6.308 -11.956 1.00 96.44 78 GLU A CA 1
ATOM 599 C C . GLU A 1 78 ? 10.013 5.051 -11.143 1.00 96.44 78 GLU A C 1
ATOM 601 O O . GLU A 1 78 ? 10.038 5.053 -9.907 1.00 96.44 78 GLU A O 1
ATOM 606 N N . PHE A 1 79 ? 9.693 3.978 -11.854 1.00 97.44 79 PHE A N 1
ATOM 607 C CA . PHE A 1 79 ? 9.361 2.681 -11.291 1.00 97.44 79 PHE A CA 1
ATOM 608 C C . PHE A 1 79 ? 10.416 1.669 -11.688 1.00 97.44 79 PHE A C 1
ATOM 610 O O . PHE A 1 79 ? 10.626 1.415 -12.874 1.00 97.44 79 PHE A O 1
ATOM 617 N N . ILE A 1 80 ? 11.050 1.080 -10.682 1.00 97.12 80 ILE A N 1
ATOM 618 C CA . ILE A 1 80 ? 12.102 0.088 -10.860 1.00 97.12 80 ILE A CA 1
ATOM 619 C C . ILE A 1 80 ? 11.629 -1.234 -10.285 1.00 97.12 80 ILE A C 1
ATOM 621 O O . ILE A 1 80 ? 11.052 -1.289 -9.199 1.00 97.12 80 ILE A O 1
ATOM 625 N N . LEU A 1 81 ? 11.897 -2.310 -11.011 1.00 97.38 81 LEU A N 1
ATOM 626 C CA . LEU A 1 81 ? 11.720 -3.654 -10.498 1.00 97.38 81 LEU A CA 1
ATOM 627 C C . LEU A 1 81 ? 12.928 -4.024 -9.628 1.00 97.38 81 LEU A C 1
ATOM 629 O O . LEU A 1 81 ? 14.030 -4.220 -10.130 1.00 97.38 81 LEU A O 1
ATOM 633 N N . GLU A 1 82 ? 12.717 -4.102 -8.320 1.00 96.12 82 GLU A N 1
ATOM 634 C CA . GLU A 1 82 ? 13.789 -4.303 -7.343 1.00 96.12 82 GLU A CA 1
ATOM 635 C C . GLU A 1 82 ? 14.052 -5.778 -7.053 1.00 96.12 82 GLU A C 1
ATOM 637 O O . GLU A 1 82 ? 15.196 -6.208 -6.940 1.00 96.12 82 GLU A O 1
ATOM 642 N N . THR A 1 83 ? 12.993 -6.576 -6.927 1.00 96.88 83 THR A N 1
ATOM 643 C CA . THR A 1 83 ? 13.100 -8.021 -6.702 1.00 96.88 83 THR A CA 1
ATOM 644 C C . THR A 1 83 ? 12.129 -8.748 -7.616 1.00 96.88 83 THR A C 1
ATOM 646 O O . THR A 1 83 ? 10.956 -8.386 -7.706 1.00 96.88 83 THR A O 1
ATOM 649 N N . ALA A 1 84 ? 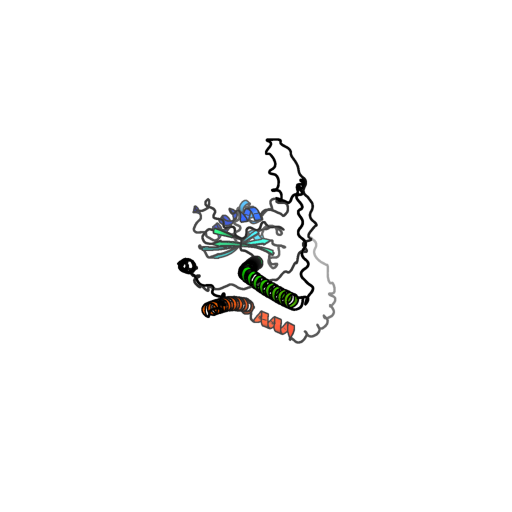12.619 -9.795 -8.276 1.00 96.88 84 ALA A N 1
ATOM 650 C CA . ALA A 1 84 ? 11.831 -10.659 -9.141 1.00 96.88 84 ALA A CA 1
ATOM 651 C C . ALA A 1 84 ? 11.970 -12.112 -8.672 1.00 96.88 84 ALA A C 1
ATOM 653 O O . ALA A 1 84 ? 13.056 -12.687 -8.733 1.00 96.88 84 ALA A O 1
ATOM 654 N N . GLN A 1 85 ? 10.869 -12.693 -8.201 1.00 97.00 85 GLN A N 1
ATOM 655 C CA . GLN A 1 85 ? 10.735 -14.109 -7.877 1.00 97.00 85 GLN A CA 1
ATOM 656 C C . GLN A 1 85 ? 9.728 -14.730 -8.848 1.00 97.00 85 GLN A C 1
ATOM 658 O O . GLN A 1 85 ? 8.545 -14.912 -8.545 1.00 97.00 85 GLN A O 1
ATOM 663 N N . GLU A 1 86 ? 10.210 -15.033 -10.046 1.00 94.94 86 GLU A N 1
ATOM 664 C CA . GLU A 1 86 ? 9.381 -15.559 -11.124 1.00 94.94 86 GLU A CA 1
ATOM 665 C C . GLU A 1 86 ? 8.836 -16.961 -10.790 1.00 94.94 86 GLU A C 1
ATOM 667 O O . GLU A 1 86 ? 9.558 -17.784 -10.217 1.00 94.94 86 GLU A O 1
ATOM 672 N N . PRO A 1 87 ? 7.568 -17.265 -11.129 1.00 94.19 87 PRO A N 1
ATOM 673 C CA . PRO A 1 87 ? 6.539 -16.382 -11.704 1.00 94.19 87 PRO A CA 1
ATOM 674 C C . PRO A 1 87 ? 5.624 -15.721 -10.648 1.00 94.19 87 PRO A C 1
ATOM 676 O O . PRO A 1 87 ? 4.605 -15.126 -10.990 1.00 94.19 87 PRO A O 1
ATOM 679 N N . ASN A 1 88 ? 5.919 -15.889 -9.357 1.00 93.81 88 ASN A N 1
ATOM 680 C CA . ASN A 1 88 ? 4.920 -15.754 -8.292 1.00 93.81 88 ASN A CA 1
ATOM 681 C C . ASN A 1 88 ? 4.870 -14.372 -7.638 1.00 93.81 88 ASN A C 1
ATOM 683 O O . ASN A 1 88 ? 3.792 -13.949 -7.207 1.00 93.81 88 ASN A O 1
ATOM 687 N N . ALA A 1 89 ? 6.021 -13.709 -7.500 1.00 97.38 89 ALA A N 1
ATOM 688 C CA . ALA A 1 89 ? 6.135 -12.485 -6.722 1.00 97.38 89 ALA A CA 1
ATOM 689 C C . ALA A 1 89 ? 7.134 -11.493 -7.327 1.00 97.38 89 ALA A C 1
ATOM 691 O O . ALA A 1 89 ? 8.259 -11.847 -7.673 1.00 97.38 89 ALA A O 1
ATOM 692 N N . PHE A 1 90 ? 6.735 -10.227 -7.396 1.00 98.19 90 PHE A N 1
ATOM 693 C CA . PHE A 1 90 ? 7.567 -9.126 -7.871 1.00 98.19 90 PHE A CA 1
ATOM 694 C C . PHE A 1 90 ? 7.419 -7.926 -6.939 1.00 98.19 90 PHE A C 1
ATOM 696 O O . PHE A 1 90 ? 6.328 -7.660 -6.428 1.00 98.19 90 PHE A O 1
ATOM 703 N N . VAL A 1 91 ? 8.517 -7.202 -6.729 1.00 97.88 91 VAL A N 1
ATOM 704 C CA . VAL A 1 91 ? 8.564 -5.981 -5.919 1.00 97.88 91 VAL A CA 1
ATOM 705 C C . VAL A 1 91 ? 8.968 -4.824 -6.816 1.00 97.88 91 VAL A C 1
ATOM 707 O O . VAL A 1 91 ? 10.062 -4.827 -7.383 1.00 97.88 91 VAL A O 1
ATOM 710 N N . ILE A 1 92 ? 8.083 -3.840 -6.937 1.00 98.06 92 ILE A N 1
ATOM 711 C CA . ILE A 1 92 ? 8.308 -2.627 -7.718 1.00 98.06 92 ILE A CA 1
ATOM 712 C C . ILE A 1 92 ? 8.452 -1.458 -6.756 1.00 98.06 92 ILE A C 1
ATOM 714 O O . ILE A 1 92 ? 7.613 -1.240 -5.881 1.00 98.06 92 ILE A O 1
ATOM 718 N N . ARG A 1 93 ? 9.509 -0.680 -6.943 1.00 96.94 93 ARG A N 1
ATOM 719 C CA . ARG A 1 93 ? 9.820 0.505 -6.159 1.00 96.94 93 ARG A CA 1
ATOM 720 C C . ARG A 1 93 ? 9.530 1.746 -6.985 1.00 96.94 93 ARG A C 1
ATOM 722 O O . ARG A 1 93 ? 10.087 1.914 -8.067 1.00 96.94 93 ARG A O 1
ATOM 729 N N . LYS A 1 94 ? 8.687 2.634 -6.461 1.00 96.38 94 LYS A N 1
ATOM 730 C CA . LYS A 1 94 ? 8.563 4.005 -6.963 1.00 96.38 94 LYS A CA 1
ATOM 731 C C . LYS A 1 94 ? 9.614 4.853 -6.278 1.00 96.38 94 LYS A C 1
ATOM 733 O O . LYS A 1 94 ? 9.637 4.938 -5.048 1.00 96.38 94 LYS A O 1
ATOM 738 N N . GLN A 1 95 ? 10.442 5.509 -7.069 1.00 96.06 95 GLN A N 1
ATOM 739 C CA . GLN A 1 95 ? 11.513 6.355 -6.574 1.00 96.06 95 GLN A CA 1
ATOM 740 C C . GLN A 1 95 ? 11.632 7.636 -7.395 1.00 96.06 95 GLN A C 1
ATOM 742 O O . GLN A 1 95 ? 11.024 7.773 -8.455 1.00 96.06 95 GLN A O 1
ATOM 747 N N . MET A 1 96 ? 12.425 8.573 -6.893 1.00 95.88 96 MET A N 1
ATOM 748 C CA . MET A 1 96 ? 12.815 9.781 -7.602 1.00 95.88 96 MET A CA 1
ATOM 749 C C . MET A 1 96 ? 14.308 10.005 -7.385 1.00 95.88 96 MET A C 1
ATOM 751 O O . MET A 1 96 ? 14.768 10.096 -6.245 1.00 95.88 96 MET A O 1
ATOM 755 N N . ARG A 1 97 ? 15.072 10.086 -8.476 1.00 95.81 97 ARG A N 1
ATOM 756 C CA . ARG A 1 97 ? 16.490 10.456 -8.404 1.00 95.81 97 ARG A CA 1
ATOM 757 C C . ARG A 1 97 ? 16.613 11.956 -8.182 1.00 95.81 97 ARG A C 1
ATOM 759 O O . ARG A 1 97 ? 15.997 12.730 -8.910 1.00 95.81 97 ARG A O 1
ATOM 766 N N . THR A 1 98 ? 17.403 12.361 -7.198 1.00 94.38 98 THR A N 1
ATOM 767 C CA . THR A 1 98 ? 17.693 13.769 -6.884 1.00 94.38 98 THR A CA 1
ATOM 768 C C . THR A 1 98 ? 18.821 14.329 -7.741 1.00 94.38 98 THR A C 1
ATOM 770 O O . THR A 1 98 ? 18.792 15.507 -8.082 1.00 94.38 98 THR A O 1
ATOM 773 N N . SER A 1 99 ? 19.768 13.488 -8.157 1.00 94.69 99 SER A N 1
ATOM 774 C CA . SER A 1 99 ? 20.875 13.874 -9.028 1.00 94.69 99 SER A CA 1
ATOM 775 C C . SER A 1 99 ? 21.175 12.807 -10.083 1.00 94.69 99 SER A C 1
ATOM 777 O O . SER A 1 99 ? 20.600 11.717 -10.088 1.00 94.69 99 SER A O 1
ATOM 779 N N . ALA A 1 100 ? 22.072 13.146 -11.011 1.00 91.88 100 ALA A N 1
ATOM 780 C CA . ALA A 1 100 ? 22.614 12.216 -11.999 1.00 91.88 100 ALA A CA 1
ATOM 781 C C . ALA A 1 100 ? 23.759 11.344 -11.446 1.00 91.88 100 ALA A C 1
ATOM 783 O O . ALA A 1 100 ? 24.279 10.497 -12.167 1.00 91.88 100 ALA A O 1
ATOM 784 N N . ASN A 1 101 ? 24.195 11.564 -10.200 1.00 92.94 101 ASN A N 1
ATOM 785 C CA . ASN A 1 101 ? 25.292 10.803 -9.617 1.00 92.94 101 ASN A CA 1
ATOM 786 C C . ASN A 1 101 ? 24.788 9.411 -9.190 1.00 92.94 101 ASN A C 1
ATOM 788 O O . ASN A 1 101 ? 23.944 9.339 -8.297 1.00 92.94 101 ASN A O 1
ATOM 792 N N . PRO A 1 102 ? 25.317 8.305 -9.747 1.00 86.88 102 PRO A N 1
ATOM 793 C CA . PRO A 1 102 ? 24.869 6.953 -9.400 1.00 86.88 102 PRO A CA 1
ATOM 794 C C . PRO A 1 102 ? 25.176 6.561 -7.946 1.00 86.88 102 PRO A C 1
ATOM 796 O O . PRO A 1 102 ? 24.604 5.603 -7.433 1.00 86.88 102 PRO A O 1
ATOM 799 N N . LEU A 1 103 ? 26.081 7.283 -7.274 1.00 90.38 103 LEU A N 1
ATOM 800 C CA . LEU A 1 103 ? 26.396 7.065 -5.860 1.00 90.38 103 LEU A CA 1
ATOM 801 C C . LEU A 1 103 ? 25.327 7.640 -4.925 1.00 90.38 103 LEU A C 1
ATOM 803 O O . LEU A 1 103 ? 25.227 7.211 -3.774 1.00 90.38 103 LEU A O 1
ATOM 807 N N . GLU A 1 104 ? 24.552 8.622 -5.388 1.00 93.19 104 GLU A N 1
ATOM 808 C CA . GLU A 1 104 ? 23.489 9.207 -4.585 1.00 93.19 104 GLU A CA 1
ATOM 809 C C . GLU A 1 104 ? 22.265 8.295 -4.614 1.00 93.19 104 GLU A C 1
ATOM 811 O O . GLU A 1 104 ? 21.758 7.910 -5.670 1.00 93.19 104 GLU A O 1
ATOM 816 N N . ARG A 1 105 ? 21.784 7.923 -3.427 1.00 93.31 105 ARG A N 1
ATOM 817 C CA . ARG A 1 105 ? 20.646 7.018 -3.323 1.00 93.31 105 ARG A CA 1
ATOM 818 C C . ARG A 1 105 ? 19.362 7.726 -3.750 1.00 93.31 105 ARG A C 1
ATOM 820 O O . ARG A 1 105 ? 19.088 8.826 -3.270 1.00 93.31 105 ARG A O 1
ATOM 827 N N . PRO A 1 106 ? 18.535 7.090 -4.593 1.00 95.69 106 PRO A N 1
ATOM 828 C CA . PRO A 1 106 ? 17.258 7.662 -4.979 1.00 95.69 106 PRO A CA 1
ATOM 829 C C . PRO A 1 106 ? 16.312 7.734 -3.777 1.00 95.69 106 PRO A C 1
ATOM 831 O O . PRO A 1 106 ? 16.303 6.856 -2.911 1.00 95.69 106 PRO A O 1
ATOM 834 N N . VAL A 1 107 ? 15.459 8.757 -3.758 1.00 95.88 107 VAL A N 1
ATOM 835 C CA . VAL A 1 107 ? 14.428 8.904 -2.730 1.00 95.88 107 VAL A CA 1
ATOM 836 C C . VAL A 1 107 ? 13.306 7.917 -3.023 1.00 95.88 107 VAL A C 1
ATOM 838 O O . VAL A 1 107 ? 12.645 8.000 -4.061 1.00 95.88 107 VAL A O 1
ATOM 841 N N . VAL A 1 108 ? 13.083 6.978 -2.107 1.00 95.50 108 VAL A N 1
ATOM 842 C CA . VAL A 1 108 ? 12.026 5.972 -2.234 1.00 95.50 108 VAL A CA 1
ATOM 843 C C . VAL A 1 108 ? 10.695 6.555 -1.778 1.00 95.50 108 VAL A C 1
ATOM 845 O O . VAL A 1 108 ? 10.572 7.040 -0.657 1.00 95.50 108 VAL A O 1
ATOM 848 N N . LEU A 1 109 ? 9.690 6.486 -2.648 1.00 93.12 109 LEU A N 1
ATOM 849 C CA . LEU A 1 109 ? 8.367 7.058 -2.400 1.00 93.12 109 LEU A CA 1
ATOM 850 C C . LEU A 1 109 ? 7.349 5.992 -1.989 1.00 93.12 109 LEU A C 1
ATOM 852 O O . LEU A 1 109 ? 6.532 6.229 -1.105 1.00 93.12 109 LEU A O 1
ATOM 856 N N . ALA A 1 110 ? 7.375 4.823 -2.633 1.00 94.44 110 ALA A N 1
ATOM 857 C CA . ALA A 1 110 ? 6.450 3.731 -2.337 1.00 94.44 110 ALA A CA 1
ATOM 858 C C . ALA A 1 110 ? 6.973 2.386 -2.853 1.00 94.44 110 ALA A C 1
ATOM 860 O O . ALA A 1 110 ? 7.761 2.336 -3.798 1.00 94.44 110 ALA A O 1
ATOM 861 N N . TYR A 1 111 ? 6.455 1.305 -2.275 1.00 96.88 111 TYR A N 1
ATOM 862 C CA . TYR A 1 111 ? 6.648 -0.058 -2.762 1.00 96.88 111 TYR A CA 1
ATOM 863 C C . TYR A 1 111 ? 5.314 -0.646 -3.216 1.00 96.88 111 TYR A C 1
ATOM 865 O O . TYR A 1 111 ? 4.264 -0.375 -2.628 1.00 96.88 111 TYR A O 1
ATOM 873 N N . TYR A 1 112 ? 5.372 -1.483 -4.242 1.00 97.75 112 TYR A N 1
ATOM 874 C CA . TYR A 1 112 ? 4.242 -2.216 -4.788 1.00 97.75 112 TYR A CA 1
ATOM 875 C C . TYR A 1 112 ? 4.620 -3.684 -4.916 1.00 97.75 112 TYR A C 1
ATOM 877 O O . TYR A 1 112 ? 5.745 -4.027 -5.282 1.00 97.75 112 TYR A O 1
ATOM 885 N N . TYR A 1 113 ? 3.661 -4.549 -4.623 1.00 98.06 113 TYR A N 1
ATOM 886 C CA . TYR A 1 113 ? 3.798 -5.987 -4.753 1.00 98.06 113 TYR A CA 1
ATOM 887 C C . TYR A 1 113 ? 2.905 -6.482 -5.875 1.00 98.06 113 TYR A C 1
ATOM 889 O O . TYR A 1 113 ? 1.723 -6.144 -5.923 1.00 98.06 113 TYR A O 1
ATOM 897 N N . ILE A 1 114 ? 3.456 -7.334 -6.731 1.00 98.06 114 ILE A N 1
ATOM 898 C CA . ILE A 1 114 ? 2.671 -8.193 -7.611 1.00 98.06 114 ILE A CA 1
ATOM 899 C C . ILE A 1 114 ? 2.793 -9.595 -7.040 1.00 98.06 114 ILE A C 1
ATOM 901 O O . ILE A 1 114 ? 3.876 -10.167 -7.070 1.00 98.06 114 ILE A O 1
ATOM 905 N N . ALA A 1 115 ? 1.712 -10.136 -6.491 1.00 97.19 115 ALA A N 1
ATOM 906 C CA . ALA A 1 115 ? 1.693 -11.475 -5.916 1.00 97.19 115 ALA A CA 1
ATOM 907 C C . ALA A 1 115 ? 0.454 -12.222 -6.397 1.00 97.19 115 ALA A C 1
ATOM 909 O O . ALA A 1 115 ? -0.657 -11.692 -6.319 1.00 97.19 115 ALA A O 1
ATOM 910 N N . ASN A 1 116 ? 0.634 -13.452 -6.888 1.00 95.44 116 ASN A N 1
ATOM 911 C CA . ASN A 1 116 ? -0.455 -14.264 -7.447 1.00 95.44 116 ASN A CA 1
ATOM 912 C C . ASN A 1 116 ? -1.286 -13.479 -8.475 1.00 95.44 116 ASN A C 1
ATOM 914 O O . ASN A 1 116 ? -2.514 -13.441 -8.396 1.00 95.44 116 ASN A O 1
ATOM 918 N N . ASN A 1 117 ? -0.600 -12.799 -9.399 1.00 95.94 117 ASN A N 1
ATOM 919 C CA . ASN A 1 117 ? -1.185 -11.990 -10.472 1.00 95.94 117 ASN A CA 1
ATOM 920 C C . ASN A 1 117 ? -1.918 -10.721 -10.007 1.00 95.94 117 ASN A C 1
ATOM 922 O O . ASN A 1 117 ? -2.495 -10.016 -10.831 1.00 95.94 117 ASN A O 1
ATOM 926 N N . LYS A 1 118 ? -1.894 -10.390 -8.714 1.00 97.56 118 LYS A N 1
ATOM 927 C CA . LYS A 1 118 ? -2.581 -9.219 -8.162 1.00 97.56 118 LYS A CA 1
ATOM 928 C C . LYS A 1 118 ? -1.593 -8.157 -7.705 1.00 97.56 118 LYS A C 1
ATOM 930 O O . LYS A 1 118 ? -0.595 -8.478 -7.063 1.00 97.56 118 LYS A O 1
ATOM 935 N N . ILE A 1 119 ? -1.905 -6.905 -8.009 1.00 98.00 119 ILE A N 1
ATOM 936 C CA . ILE A 1 119 ? -1.101 -5.727 -7.693 1.00 98.00 119 ILE A CA 1
ATOM 937 C C . ILE A 1 119 ? -1.640 -5.100 -6.407 1.00 98.00 119 ILE A C 1
ATOM 939 O O . ILE A 1 119 ? -2.851 -4.939 -6.250 1.00 98.00 119 ILE A O 1
ATOM 943 N N . MET A 1 120 ? -0.752 -4.774 -5.473 1.00 97.75 120 MET A N 1
ATOM 944 C CA . MET A 1 120 ? -1.085 -4.127 -4.204 1.00 97.75 120 MET A CA 1
ATOM 945 C C . MET A 1 120 ? -0.020 -3.094 -3.849 1.00 97.75 120 MET A C 1
ATOM 947 O O . MET A 1 120 ? 1.173 -3.350 -4.017 1.00 97.75 120 MET A O 1
ATOM 951 N N . GLN A 1 121 ? -0.431 -1.963 -3.280 1.00 96.56 121 GLN A N 1
ATOM 952 C CA . GLN A 1 121 ? 0.505 -1.045 -2.637 1.00 96.56 121 GLN A CA 1
ATOM 953 C C . GLN A 1 121 ? 0.941 -1.610 -1.279 1.00 96.56 121 GLN A C 1
ATOM 955 O O . GLN A 1 121 ? 0.109 -2.011 -0.460 1.00 96.56 121 GLN A O 1
ATOM 960 N N . ALA A 1 122 ? 2.249 -1.632 -1.028 1.00 95.31 122 ALA A N 1
ATOM 961 C CA . ALA A 1 122 ? 2.801 -2.027 0.258 1.00 95.31 122 ALA A CA 1
ATOM 962 C C . ALA A 1 122 ? 2.474 -0.955 1.313 1.00 95.31 122 ALA A C 1
ATOM 964 O O . ALA A 1 122 ? 2.847 0.207 1.128 1.00 95.31 122 ALA A O 1
ATOM 965 N N . PRO A 1 123 ? 1.808 -1.303 2.427 1.00 94.44 123 PRO A N 1
ATOM 966 C CA . PRO A 1 123 ? 1.590 -0.344 3.497 1.00 94.44 123 PRO A CA 1
ATOM 967 C C . PRO A 1 123 ? 2.910 -0.044 4.210 1.00 94.44 123 PRO A C 1
ATOM 969 O O . PRO A 1 123 ? 3.731 -0.938 4.436 1.00 94.44 123 PRO A O 1
ATOM 972 N N . SER A 1 124 ? 3.100 1.207 4.627 1.00 91.56 124 SER A N 1
ATOM 973 C CA . SER A 1 124 ? 4.244 1.552 5.474 1.00 91.56 124 SER A CA 1
ATOM 974 C C . SER A 1 124 ? 4.154 0.831 6.825 1.00 91.56 124 SER A C 1
ATOM 976 O O . SER A 1 124 ? 3.069 0.647 7.389 1.00 91.56 124 SER A O 1
ATOM 978 N N . ALA A 1 125 ? 5.302 0.462 7.401 1.00 88.25 125 ALA A N 1
ATOM 979 C CA . ALA A 1 125 ? 5.347 -0.163 8.727 1.00 88.25 125 ALA A CA 1
ATOM 980 C C . ALA A 1 125 ? 4.663 0.709 9.800 1.00 88.25 125 ALA A C 1
ATOM 982 O O . ALA A 1 125 ? 4.008 0.193 10.712 1.00 88.25 125 ALA A O 1
ATOM 983 N N . HIS A 1 126 ? 4.762 2.034 9.651 1.00 91.38 126 HIS A N 1
ATOM 984 C CA . HIS A 1 126 ? 4.080 3.003 10.501 1.00 91.38 126 HIS A CA 1
ATOM 985 C C . HIS A 1 126 ? 2.552 2.891 10.393 1.00 91.38 126 HIS A C 1
ATOM 987 O O . HIS A 1 126 ? 1.894 2.713 11.417 1.00 91.38 126 HIS A O 1
ATOM 993 N N . GLN A 1 127 ? 1.982 2.906 9.178 1.00 90.12 127 GLN A N 1
ATOM 994 C CA . GLN A 1 127 ? 0.535 2.734 8.969 1.00 90.12 127 GLN A CA 1
ATOM 995 C C . GLN A 1 127 ? 0.032 1.410 9.554 1.00 90.12 127 GLN A C 1
ATOM 997 O O . GLN A 1 127 ? -0.984 1.390 10.249 1.00 90.12 127 GLN A O 1
ATOM 1002 N N . VAL A 1 128 ? 0.759 0.308 9.333 1.00 91.75 128 VAL A N 1
ATOM 1003 C CA . VAL A 1 128 ? 0.389 -1.006 9.883 1.00 91.75 128 VAL A CA 1
ATOM 1004 C C . VAL A 1 128 ? 0.364 -0.973 11.412 1.00 91.75 128 VAL A C 1
ATOM 1006 O O . VAL A 1 128 ? -0.578 -1.475 12.029 1.00 91.75 128 VAL A O 1
ATOM 1009 N N . THR A 1 129 ? 1.378 -0.374 12.034 1.00 94.69 129 THR A N 1
ATOM 1010 C CA . THR A 1 129 ? 1.479 -0.278 13.496 1.00 94.69 129 THR A CA 1
ATOM 1011 C C . THR A 1 129 ? 0.383 0.616 14.069 1.00 94.69 129 THR A C 1
ATOM 1013 O O . THR A 1 129 ? -0.300 0.218 15.013 1.00 94.69 129 THR A O 1
ATOM 1016 N N . HIS A 1 130 ? 0.155 1.778 13.460 1.00 94.81 130 HIS A N 1
ATOM 1017 C CA . HIS A 1 130 ? -0.894 2.710 13.858 1.00 94.81 130 HIS A CA 1
ATOM 1018 C C . HIS A 1 130 ? -2.285 2.068 13.764 1.00 94.81 130 HIS A C 1
ATOM 1020 O O . HIS A 1 130 ? -3.035 2.074 14.738 1.00 94.81 130 HIS A O 1
ATOM 1026 N N . ALA A 1 131 ? -2.607 1.419 12.640 1.00 93.06 131 ALA A N 1
ATOM 1027 C CA . ALA A 1 131 ? -3.883 0.731 12.458 1.00 93.06 131 ALA A CA 1
ATOM 1028 C C . ALA A 1 131 ? -4.094 -0.390 13.490 1.00 93.06 131 ALA A C 1
ATOM 1030 O O . ALA A 1 131 ? -5.205 -0.583 13.989 1.00 93.06 131 ALA A O 1
ATOM 1031 N N . ARG A 1 132 ? -3.033 -1.127 13.850 1.00 95.00 132 ARG A N 1
ATOM 1032 C CA . ARG A 1 132 ? -3.094 -2.145 14.911 1.00 95.00 132 ARG A CA 1
ATOM 1033 C C . ARG A 1 132 ? -3.375 -1.520 16.275 1.00 95.00 132 ARG A C 1
ATOM 1035 O O . ARG A 1 132 ? -4.272 -1.993 16.966 1.00 95.00 132 ARG A O 1
ATOM 1042 N N . LEU A 1 133 ? -2.664 -0.454 16.640 1.00 97.50 133 LEU A N 1
ATOM 1043 C CA . LEU A 1 133 ? -2.880 0.255 17.904 1.00 97.50 133 LEU A CA 1
ATOM 1044 C C . LEU A 1 133 ? -4.296 0.829 17.990 1.00 97.50 133 LEU A C 1
ATOM 1046 O O . LEU A 1 133 ? -4.971 0.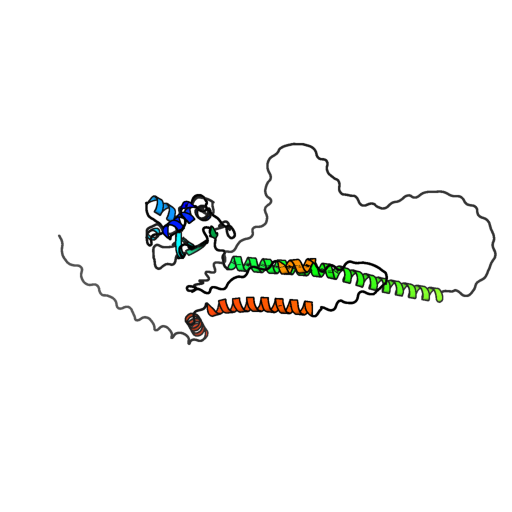629 18.994 1.00 97.50 133 LEU A O 1
ATOM 1050 N N . GLN A 1 134 ? -4.787 1.449 16.917 1.00 97.38 134 GLN A N 1
ATOM 1051 C CA . GLN A 1 134 ? -6.146 1.983 16.853 1.00 97.38 134 GLN A CA 1
ATOM 1052 C C . GLN A 1 134 ? -7.201 0.888 17.077 1.00 97.38 134 GLN A C 1
ATOM 1054 O O . GLN A 1 134 ? -8.132 1.080 17.859 1.00 97.38 134 GLN A O 1
ATOM 1059 N N . ARG A 1 135 ? -7.036 -0.286 16.450 1.00 96.38 135 ARG A N 1
ATOM 1060 C CA . ARG A 1 135 ? -7.927 -1.441 16.665 1.00 96.38 135 ARG A CA 1
ATOM 1061 C C . ARG A 1 135 ? -7.876 -1.948 18.106 1.00 96.38 135 ARG A C 1
ATOM 1063 O O . ARG A 1 135 ? -8.925 -2.257 18.665 1.00 96.38 135 ARG A O 1
ATOM 1070 N N . CYS A 1 136 ? -6.690 -2.007 18.713 1.00 98.06 136 CYS A N 1
ATOM 1071 C CA . CYS A 1 136 ? -6.539 -2.383 20.120 1.00 98.06 136 CYS A CA 1
ATOM 1072 C C . CYS A 1 136 ? -7.262 -1.397 21.045 1.00 98.06 136 CYS A C 1
ATOM 1074 O O . CYS A 1 136 ? -8.046 -1.818 21.892 1.00 98.06 136 CYS A O 1
ATOM 1076 N N . THR A 1 137 ? -7.058 -0.093 20.850 1.00 97.19 137 THR A N 1
ATOM 1077 C CA . THR A 1 137 ? -7.719 0.955 21.640 1.00 97.19 137 THR A CA 1
ATOM 1078 C C . THR A 1 137 ? -9.237 0.879 21.507 1.00 97.19 137 THR A C 1
ATOM 1080 O O . THR A 1 137 ? -9.938 0.895 22.516 1.00 97.19 137 THR A O 1
ATOM 1083 N N . PHE A 1 138 ? -9.751 0.710 20.286 1.00 98.25 138 PHE A N 1
ATOM 1084 C CA . PHE A 1 138 ? -11.185 0.547 20.045 1.00 98.25 138 PHE A CA 1
ATOM 1085 C C . PHE A 1 138 ? -11.755 -0.695 20.747 1.00 98.25 138 PHE A C 1
ATOM 1087 O O . PHE A 1 138 ? -12.806 -0.633 21.384 1.00 98.25 138 PHE A O 1
ATOM 1094 N N . ALA A 1 139 ? -11.049 -1.828 20.686 1.00 97.12 139 ALA A N 1
ATOM 1095 C CA . ALA A 1 139 ? -11.463 -3.046 21.378 1.00 97.12 139 ALA A CA 1
ATOM 1096 C C . ALA A 1 139 ? -11.489 -2.867 22.907 1.00 97.12 139 ALA A C 1
ATOM 1098 O O . ALA A 1 139 ? -12.430 -3.329 23.552 1.00 97.12 139 ALA A O 1
ATOM 1099 N N . LEU A 1 140 ? -10.507 -2.161 23.481 1.00 97.75 140 LEU A N 1
ATOM 1100 C CA . LEU A 1 140 ? -10.473 -1.850 24.914 1.00 97.75 140 LEU A CA 1
ATOM 1101 C C . LEU A 1 140 ? -11.623 -0.927 25.323 1.00 97.75 140 LEU A C 1
ATOM 1103 O O . LEU A 1 140 ? -12.310 -1.215 26.300 1.00 97.75 140 LEU A O 1
ATOM 1107 N N . GLN A 1 141 ? -11.879 0.137 24.559 1.00 98.00 141 GLN A N 1
ATOM 1108 C CA . GLN A 1 141 ? -12.997 1.055 24.806 1.00 98.00 141 GLN A CA 1
ATOM 1109 C C . GLN A 1 141 ? -14.340 0.319 24.788 1.00 98.00 141 GLN A C 1
ATOM 1111 O O . GLN A 1 141 ? -15.142 0.469 25.709 1.00 98.00 141 GLN A O 1
ATOM 1116 N N . ASN A 1 142 ? -14.552 -0.550 23.798 1.00 98.00 142 ASN A N 1
ATOM 1117 C CA . ASN A 1 142 ? -15.754 -1.380 23.728 1.00 98.00 142 ASN A CA 1
ATOM 1118 C C . ASN A 1 142 ? -15.846 -2.378 24.888 1.00 98.00 142 ASN A C 1
ATOM 1120 O O . ASN A 1 142 ? -16.939 -2.637 25.389 1.00 98.00 142 ASN A O 1
ATOM 1124 N N . GLY A 1 143 ? -14.716 -2.936 25.326 1.00 97.88 143 GLY A N 1
ATOM 1125 C CA . GLY A 1 143 ? -14.649 -3.797 26.505 1.00 97.88 143 GLY A CA 1
ATOM 1126 C C . GLY A 1 143 ? -15.085 -3.064 27.774 1.00 97.88 143 GLY A C 1
ATOM 1127 O O . GLY A 1 143 ? -15.953 -3.554 28.493 1.00 97.88 143 GLY A O 1
ATOM 1128 N N . PHE A 1 144 ? -14.555 -1.862 28.015 1.00 98.12 144 PHE A N 1
ATOM 1129 C CA . PHE A 1 144 ? -14.942 -1.041 29.164 1.00 98.12 144 PHE A CA 1
ATOM 1130 C C . PHE A 1 144 ? -16.401 -0.592 29.108 1.00 98.12 144 PHE A C 1
ATOM 1132 O O . PHE A 1 144 ? -17.074 -0.644 30.132 1.00 98.12 144 PHE A O 1
ATOM 1139 N N . ALA A 1 145 ? -16.916 -0.222 27.933 1.00 97.31 145 ALA A N 1
ATOM 1140 C CA . ALA A 1 145 ? -18.323 0.141 27.776 1.00 97.31 145 ALA A CA 1
ATOM 1141 C C . ALA A 1 145 ? -19.260 -1.023 28.146 1.00 97.31 145 ALA A C 1
ATOM 1143 O O . ALA A 1 145 ? -20.260 -0.825 28.835 1.00 97.31 145 ALA A O 1
ATOM 1144 N N . ARG A 1 146 ? -18.909 -2.254 27.748 1.00 97.81 146 ARG A N 1
ATOM 1145 C CA . ARG A 1 146 ? -19.657 -3.462 28.131 1.00 97.81 146 ARG A CA 1
ATOM 1146 C C . ARG A 1 146 ? -19.572 -3.731 29.629 1.00 97.81 146 ARG A C 1
ATOM 1148 O O . ARG A 1 146 ? -20.601 -3.921 30.261 1.00 97.81 146 ARG A O 1
ATOM 1155 N N . LEU A 1 147 ? -18.374 -3.661 30.210 1.00 97.25 147 LEU A N 1
ATOM 1156 C CA . LEU A 1 147 ? -18.193 -3.824 31.657 1.00 97.25 147 LEU A CA 1
ATOM 1157 C C . LEU A 1 147 ? -18.978 -2.775 32.452 1.00 97.25 147 LEU A C 1
ATOM 1159 O O . LEU A 1 147 ? -19.570 -3.092 33.477 1.00 97.25 147 LEU A O 1
ATOM 1163 N N . GLN A 1 148 ? -19.012 -1.532 31.979 1.00 96.50 148 GLN A N 1
ATOM 1164 C CA . GLN A 1 148 ? -19.791 -0.471 32.604 1.00 96.50 148 GLN A CA 1
ATOM 1165 C C . GLN A 1 148 ? -21.295 -0.766 32.543 1.00 96.50 148 GLN A C 1
ATOM 1167 O O . GLN A 1 148 ? -21.977 -0.588 33.552 1.00 96.50 148 GLN A O 1
ATOM 1172 N N . ALA A 1 149 ? -21.799 -1.255 31.406 1.00 96.50 149 ALA A N 1
ATOM 1173 C CA . ALA A 1 149 ? -23.193 -1.676 31.266 1.00 96.50 149 ALA A CA 1
ATOM 1174 C C . ALA A 1 149 ? -23.536 -2.859 32.192 1.00 96.50 149 ALA A C 1
ATOM 1176 O O . ALA A 1 149 ? -24.588 -2.853 32.828 1.00 96.50 149 ALA A O 1
ATOM 1177 N N . ASP A 1 150 ? -22.625 -3.823 32.343 1.00 96.94 150 ASP A N 1
ATOM 1178 C CA . ASP A 1 150 ? -22.800 -4.975 33.235 1.00 96.94 150 ASP A CA 1
ATOM 1179 C C . ASP A 1 150 ? -22.759 -4.580 34.727 1.00 96.94 150 ASP A C 1
ATOM 1181 O O . ASP A 1 150 ? -23.443 -5.180 35.561 1.00 96.94 150 ASP A O 1
ATOM 1185 N N . LEU A 1 151 ? -21.984 -3.549 35.088 1.00 95.88 151 LEU A N 1
ATOM 1186 C CA . LEU A 1 151 ? -21.874 -3.024 36.458 1.00 95.88 151 LEU A CA 1
ATOM 1187 C C . LEU A 1 151 ? -23.001 -2.049 36.835 1.00 95.88 151 LEU A C 1
ATOM 1189 O O . LEU A 1 151 ? -23.277 -1.836 38.024 1.00 95.88 151 LEU A O 1
ATOM 1193 N N . GLU A 1 152 ? -23.673 -1.454 35.853 1.00 95.56 152 GLU A N 1
ATOM 1194 C CA . GLU A 1 152 ? -24.793 -0.546 36.078 1.00 95.56 152 GLU A CA 1
ATOM 1195 C C . GLU A 1 152 ? -25.938 -1.159 36.918 1.00 95.56 152 GLU A C 1
ATOM 1197 O O . GLU A 1 152 ? -26.340 -0.525 37.903 1.00 95.56 152 GLU A O 1
ATOM 1202 N N . PRO A 1 153 ? -26.460 -2.373 36.634 1.00 94.50 153 PRO A N 1
ATOM 1203 C CA . PRO A 1 153 ? -27.533 -2.963 37.433 1.00 94.50 153 PRO A CA 1
ATOM 1204 C C . PRO A 1 153 ? -27.110 -3.212 38.883 1.00 94.50 153 PRO A C 1
ATOM 1206 O O . PRO A 1 153 ? -27.900 -2.953 39.791 1.00 94.50 153 PRO A O 1
ATOM 1209 N N . LEU A 1 154 ? -25.861 -3.624 39.124 1.00 92.50 154 LEU A N 1
ATOM 1210 C CA . LEU A 1 154 ? -25.328 -3.813 40.479 1.00 92.50 154 LEU A CA 1
ATOM 1211 C C . LEU A 1 154 ? -25.278 -2.487 41.245 1.00 92.50 154 LEU A C 1
ATOM 1213 O O . LEU A 1 154 ? -25.658 -2.416 42.414 1.00 92.50 154 LEU A O 1
ATOM 1217 N N . THR A 1 155 ? -24.882 -1.411 40.567 1.00 93.06 155 THR A N 1
ATOM 1218 C CA . THR A 1 155 ? -24.832 -0.069 41.158 1.00 93.06 155 THR A CA 1
ATOM 1219 C C . THR A 1 155 ? -26.239 0.456 41.467 1.00 93.06 155 THR A C 1
ATOM 1221 O O . THR A 1 155 ? -26.465 1.068 42.514 1.00 93.06 155 THR A O 1
ATOM 1224 N N . ARG A 1 156 ? -27.219 0.191 40.589 1.00 95.44 156 ARG A N 1
ATOM 1225 C CA . ARG A 1 156 ? -28.634 0.528 40.819 1.00 95.44 156 ARG A CA 1
ATOM 1226 C C . ARG A 1 156 ? -29.215 -0.264 41.995 1.00 95.44 156 ARG A C 1
ATOM 1228 O O . ARG A 1 156 ? -29.865 0.337 42.848 1.00 95.44 156 ARG A O 1
ATOM 1235 N N . GLN A 1 157 ? -28.936 -1.565 42.085 1.00 95.31 157 GLN A N 1
ATOM 1236 C CA . GLN A 1 157 ? -29.370 -2.414 43.200 1.00 95.31 157 GLN A CA 1
ATOM 1237 C C . GLN A 1 157 ? -28.779 -1.949 44.536 1.00 95.31 157 GLN A C 1
ATOM 1239 O O . GLN A 1 157 ? -29.519 -1.777 45.503 1.00 95.31 157 GLN A O 1
ATOM 1244 N N . ALA A 1 158 ? -27.477 -1.653 44.585 1.00 94.81 158 ALA A N 1
ATOM 1245 C CA . ALA A 1 158 ? -26.830 -1.144 45.795 1.00 94.81 158 ALA A CA 1
ATOM 1246 C C . ALA A 1 158 ? -27.462 0.175 46.282 1.00 94.81 158 ALA A C 1
ATOM 1248 O O . ALA A 1 158 ? -27.737 0.335 47.471 1.00 94.81 158 ALA A O 1
ATOM 1249 N N . LYS A 1 159 ? -27.778 1.101 45.362 1.00 96.75 159 LYS A N 1
ATOM 1250 C CA . LYS A 1 159 ? -28.484 2.353 45.691 1.00 96.75 159 LYS A CA 1
ATOM 1251 C C . LYS A 1 159 ? -29.916 2.117 46.176 1.00 96.75 159 LYS A C 1
ATOM 1253 O O . LYS A 1 159 ? -30.375 2.823 47.072 1.00 96.75 159 LYS A O 1
ATOM 1258 N N . GLN A 1 160 ? -30.632 1.154 45.595 1.00 96.81 160 GLN A N 1
ATOM 1259 C CA . GLN A 1 160 ? -31.986 0.801 46.031 1.00 96.81 160 GLN A CA 1
ATOM 1260 C C . GLN A 1 160 ? -31.991 0.231 47.452 1.00 96.81 160 GLN A C 1
ATOM 1262 O O . GLN A 1 160 ? -32.803 0.673 48.263 1.00 96.81 160 GLN A O 1
ATOM 1267 N N . LEU A 1 161 ? -31.052 -0.663 47.773 1.00 96.69 161 LEU A N 1
ATOM 1268 C CA . LEU A 1 161 ? -30.899 -1.223 49.119 1.00 96.69 161 LEU A CA 1
ATOM 1269 C C . LEU A 1 161 ? -30.536 -0.146 50.148 1.00 96.69 161 LEU A C 1
ATOM 1271 O O . LEU A 1 161 ? -31.175 -0.060 51.193 1.00 96.69 161 LEU A O 1
ATOM 1275 N N . ALA A 1 162 ? -29.588 0.742 49.830 1.00 96.25 162 ALA A N 1
ATOM 1276 C CA . ALA A 1 162 ? -29.239 1.860 50.709 1.00 96.25 162 ALA A CA 1
ATOM 1277 C C . ALA A 1 162 ? -30.436 2.799 50.965 1.00 96.25 162 ALA A C 1
ATOM 1279 O O . ALA A 1 162 ? -30.660 3.249 52.087 1.00 96.25 162 ALA A O 1
ATOM 1280 N N . LYS A 1 163 ? -31.255 3.061 49.937 1.00 97.88 163 LYS A N 1
ATOM 1281 C CA . LYS A 1 163 ? -32.473 3.877 50.065 1.00 97.88 163 LYS A CA 1
ATOM 1282 C C . LYS A 1 163 ? -33.559 3.192 50.902 1.00 97.88 163 LYS A C 1
ATOM 1284 O O . LYS A 1 163 ? -34.313 3.886 51.580 1.00 97.88 163 LYS A O 1
ATOM 1289 N N . GLN A 1 164 ? -33.675 1.867 50.823 1.00 97.12 164 GLN A N 1
ATOM 1290 C CA . GLN A 1 164 ? -34.596 1.095 51.661 1.00 97.12 164 GLN A CA 1
ATOM 1291 C C . GLN A 1 164 ? -34.172 1.156 53.129 1.00 97.12 164 GLN A C 1
ATOM 1293 O O . GLN A 1 164 ? -34.982 1.571 53.951 1.00 97.12 164 GLN A O 1
ATOM 1298 N N . ALA A 1 165 ? -32.896 0.897 53.428 1.00 97.19 165 ALA A N 1
ATOM 1299 C CA . ALA A 1 165 ? -32.361 0.994 54.786 1.00 97.19 165 ALA A CA 1
ATOM 1300 C C . ALA A 1 165 ? -32.623 2.376 55.418 1.00 97.19 165 ALA A C 1
ATOM 1302 O O . ALA A 1 165 ? -33.180 2.461 56.509 1.00 97.19 165 ALA A O 1
ATOM 1303 N N . ALA A 1 166 ? -32.356 3.465 54.686 1.00 97.25 166 ALA A N 1
ATOM 1304 C CA . ALA A 1 166 ? -32.623 4.823 55.171 1.00 97.25 166 ALA A CA 1
ATOM 1305 C C . ALA A 1 166 ? -34.120 5.101 55.433 1.00 97.25 166 ALA A C 1
ATOM 1307 O O . ALA A 1 166 ? -34.474 5.843 56.351 1.00 97.25 166 ALA A O 1
ATOM 1308 N N . ARG A 1 167 ? -35.029 4.520 54.635 1.00 97.44 167 ARG A N 1
ATOM 1309 C CA . ARG A 1 167 ? -36.482 4.637 54.866 1.00 97.44 167 ARG A CA 1
ATOM 1310 C C . ARG A 1 167 ? -36.925 3.862 56.099 1.00 97.44 167 ARG A C 1
ATOM 1312 O O . ARG A 1 167 ? -37.802 4.337 56.820 1.00 97.44 167 ARG A O 1
ATOM 1319 N N . ASP A 1 168 ? -36.345 2.692 56.324 1.00 97.00 168 ASP A N 1
ATOM 1320 C CA . ASP A 1 168 ? -36.657 1.867 57.484 1.00 97.00 168 ASP A CA 1
ATOM 1321 C C . ASP A 1 168 ? -36.164 2.534 58.776 1.00 97.00 168 ASP A C 1
ATOM 1323 O O . ASP A 1 168 ? -36.918 2.602 59.746 1.00 97.00 168 ASP A O 1
ATOM 1327 N N . GLU A 1 169 ? -34.979 3.153 58.764 1.00 96.62 169 GLU A N 1
ATOM 1328 C CA . GLU A 1 169 ? -34.473 3.975 59.875 1.00 96.62 169 GLU A CA 1
ATOM 1329 C C . GLU A 1 169 ? -35.396 5.166 60.185 1.00 96.62 169 GLU A C 1
ATOM 1331 O O . GLU A 1 169 ? -35.768 5.386 61.340 1.00 96.62 169 GLU A O 1
ATOM 1336 N N . GLN A 1 170 ? -35.846 5.906 59.163 1.00 95.88 170 GLN A N 1
ATOM 1337 C CA . GLN A 1 170 ? -36.799 7.009 59.352 1.00 95.88 170 GLN A CA 1
ATOM 1338 C C . GLN A 1 170 ? -38.141 6.533 59.927 1.00 95.88 170 GLN A C 1
ATOM 1340 O O . GLN A 1 170 ? -38.729 7.209 60.776 1.00 95.88 170 GLN A O 1
ATOM 1345 N N . ARG A 1 171 ? -38.637 5.365 59.494 1.00 96.50 171 ARG A N 1
ATOM 1346 C CA . ARG A 1 171 ? -39.867 4.769 60.040 1.00 96.50 171 ARG A CA 1
ATOM 1347 C C . ARG A 1 171 ? -39.709 4.389 61.507 1.00 96.50 171 ARG A C 1
ATOM 1349 O O . ARG A 1 171 ? -40.624 4.650 62.287 1.00 96.50 171 ARG A O 1
ATOM 1356 N N . GLN A 1 172 ? -38.567 3.822 61.889 1.00 94.88 172 GLN A N 1
ATOM 1357 C CA . GLN A 1 172 ? -38.280 3.486 63.285 1.00 94.88 172 GLN A CA 1
ATOM 1358 C C . GLN A 1 172 ? -38.230 4.742 64.165 1.00 94.88 172 GLN A C 1
ATOM 1360 O O . GLN A 1 172 ? -38.849 4.765 65.228 1.00 94.88 172 GLN A O 1
ATOM 1365 N N . GLN A 1 173 ? -37.594 5.819 63.696 1.00 93.44 173 GLN A N 1
ATOM 1366 C CA . GLN A 1 173 ? -37.550 7.092 64.426 1.00 93.44 173 GLN A CA 1
ATOM 1367 C C . GLN A 1 173 ? -38.945 7.720 64.600 1.00 93.44 173 GLN A C 1
ATOM 1369 O O . GLN A 1 173 ? -39.290 8.162 65.697 1.00 93.44 173 GLN A O 1
ATOM 1374 N N . GLN A 1 174 ? -39.792 7.708 63.562 1.00 92.19 174 GLN A N 1
ATOM 1375 C CA . GLN A 1 174 ? -41.167 8.221 63.671 1.00 92.19 174 GLN A CA 1
ATOM 1376 C C . GLN A 1 174 ? -42.039 7.397 64.627 1.00 92.19 174 GLN A C 1
ATOM 1378 O O . GLN A 1 174 ? -42.882 7.957 65.329 1.00 92.19 174 GLN A O 1
ATOM 1383 N N . GLN A 1 175 ? -41.859 6.074 64.671 1.00 90.56 175 GLN A N 1
ATOM 1384 C CA . GLN A 1 175 ? -42.597 5.221 65.607 1.00 90.56 175 GLN A CA 1
ATOM 1385 C C . GLN A 1 175 ? -42.184 5.480 67.060 1.00 90.56 175 GLN A C 1
ATOM 1387 O O . GLN A 1 175 ? -43.057 5.554 67.924 1.00 90.56 175 GLN A O 1
ATOM 1392 N N . GLN A 1 176 ? -40.892 5.696 67.326 1.00 88.50 176 GLN A N 1
ATOM 1393 C CA . GLN A 1 176 ? -40.414 6.055 68.666 1.00 88.50 176 GLN A CA 1
ATOM 1394 C C . GLN A 1 176 ? -40.950 7.422 69.120 1.00 88.50 176 GLN A C 1
ATOM 1396 O O . GLN A 1 176 ? -41.399 7.551 70.258 1.00 88.50 176 GLN A O 1
ATOM 1401 N N . GLN A 1 177 ? -41.007 8.417 68.227 1.00 85.75 177 GLN A N 1
ATOM 1402 C CA . GLN A 1 177 ? -41.605 9.720 68.551 1.00 85.75 177 GLN A CA 1
ATOM 1403 C C . GLN A 1 177 ? -43.111 9.623 68.841 1.00 85.75 177 GLN A C 1
ATOM 1405 O O . GLN A 1 177 ? -43.593 10.249 69.783 1.00 85.75 177 GLN A O 1
ATOM 1410 N N . LYS A 1 178 ? -43.866 8.803 68.092 1.00 84.75 178 LYS A N 1
ATOM 1411 C CA . LYS A 1 178 ? -45.300 8.592 68.366 1.00 84.75 178 LYS A CA 1
ATOM 1412 C C . LYS A 1 178 ? -45.565 7.901 69.705 1.00 84.75 178 LYS A C 1
ATOM 1414 O O . LYS A 1 178 ? -46.585 8.191 70.320 1.00 84.75 178 LYS A O 1
ATOM 1419 N N . GLN A 1 179 ? -44.679 7.016 70.162 1.00 76.44 179 GLN A N 1
ATOM 1420 C CA . GLN A 1 179 ? -44.841 6.352 71.461 1.00 76.44 179 GLN A CA 1
ATOM 1421 C C . GLN A 1 179 ? -44.508 7.264 72.652 1.00 76.44 179 GLN A C 1
ATOM 1423 O O . GLN A 1 179 ? -45.083 7.081 73.718 1.00 76.44 179 GLN A O 1
ATOM 1428 N N . GLN A 1 180 ? -43.641 8.268 72.487 1.00 70.56 180 GLN A N 1
ATOM 1429 C CA . GLN A 1 180 ? -43.325 9.225 73.562 1.00 70.56 180 GLN A CA 1
ATOM 1430 C C . GLN A 1 180 ? -44.279 10.429 73.625 1.00 70.56 180 GLN A C 1
ATOM 1432 O O . GLN A 1 180 ? -44.306 11.134 74.628 1.00 70.56 180 GLN A O 1
ATOM 1437 N N . GLY A 1 181 ? -45.074 10.667 72.580 1.00 59.72 181 GLY A N 1
ATOM 1438 C CA . GLY A 1 181 ? -45.976 11.814 72.484 1.00 59.72 181 GLY A CA 1
ATOM 1439 C C . GLY A 1 181 ? -47.419 11.573 72.931 1.00 59.72 181 GLY A C 1
ATOM 1440 O O . GLY A 1 181 ? -48.263 12.385 72.569 1.00 59.72 181 GLY A O 1
ATOM 1441 N N . GLN A 1 182 ? -47.746 10.487 73.644 1.00 56.53 182 GLN A N 1
ATOM 1442 C CA . GLN A 1 182 ? -49.106 10.276 74.159 1.00 56.53 182 GLN A CA 1
ATOM 1443 C C . GLN A 1 182 ? -49.340 11.213 75.363 1.00 56.53 182 GLN A C 1
ATOM 1445 O O . GLN A 1 182 ? -48.758 10.981 76.424 1.00 56.53 182 GLN A O 1
ATOM 1450 N N . PRO A 1 183 ? -50.158 12.279 75.243 1.00 57.53 183 PRO A N 1
ATOM 1451 C CA . PRO A 1 183 ? -50.461 13.140 76.371 1.00 57.53 183 PRO A CA 1
ATOM 1452 C C . PRO A 1 183 ? -51.385 12.362 77.303 1.00 57.53 183 PRO A C 1
ATOM 1454 O O . PRO A 1 183 ? -52.486 11.956 76.924 1.00 57.53 183 PRO A O 1
ATOM 1457 N N . GLN A 1 184 ? -50.927 12.140 78.528 1.00 55.53 184 GLN A N 1
ATOM 1458 C CA . GLN A 1 184 ? -51.797 11.746 79.622 1.00 55.53 184 GLN A CA 1
ATOM 1459 C C . GLN A 1 184 ? -52.847 12.844 79.835 1.00 55.53 184 GLN A C 1
ATOM 1461 O O . GLN A 1 184 ? -52.537 13.911 80.345 1.00 55.53 184 GLN A O 1
ATOM 1466 N N . GLY A 1 185 ? -54.087 12.537 79.455 1.00 53.38 185 GLY A N 1
ATOM 1467 C CA . GLY A 1 185 ? -55.284 12.931 80.193 1.00 53.38 185 GLY A CA 1
ATOM 1468 C C . GLY A 1 185 ? -55.731 14.390 80.106 1.00 53.38 185 GLY A C 1
ATOM 1469 O O . GLY A 1 185 ? -55.235 15.245 80.823 1.00 53.38 185 GLY A O 1
ATOM 1470 N N . GLN A 1 186 ? -56.798 14.605 79.341 1.00 46.41 186 GLN A N 1
ATOM 1471 C CA . GLN A 1 186 ? -57.968 15.437 79.671 1.00 46.41 186 GLN A CA 1
ATOM 1472 C C . GLN A 1 186 ? -59.008 15.054 78.606 1.00 46.41 186 GLN A C 1
ATOM 1474 O O . GLN A 1 186 ? -58.820 15.336 77.432 1.00 46.41 186 GLN A O 1
ATOM 1479 N N . GLY A 1 187 ? -59.921 14.124 78.879 1.00 46.97 187 GLY A N 1
ATOM 1480 C CA . GLY A 1 187 ? -61.145 14.355 79.646 1.00 46.97 187 GLY A CA 1
ATOM 1481 C C . GLY A 1 187 ? -62.314 14.356 78.641 1.00 46.97 187 GLY A C 1
ATOM 1482 O O . GLY A 1 187 ? -62.252 15.123 77.684 1.00 46.97 187 GLY A O 1
ATOM 1483 N N . PRO A 1 188 ? -63.319 13.472 78.763 1.00 56.81 188 PRO A N 1
ATOM 1484 C CA . PRO A 1 188 ? -64.434 13.425 77.825 1.00 56.81 188 PRO A CA 1
ATOM 1485 C C . PRO A 1 188 ? -65.437 14.525 78.185 1.00 56.81 188 PRO A C 1
ATOM 1487 O O . PRO A 1 188 ? -66.079 14.449 79.228 1.00 56.81 188 PRO A O 1
ATOM 1490 N N . GLU A 1 189 ? -65.580 15.538 77.334 1.00 45.50 189 GLU A N 1
ATOM 1491 C CA . GLU A 1 189 ? -66.770 16.389 77.350 1.00 45.50 189 GLU A CA 1
ATOM 1492 C C . GLU A 1 189 ? -67.609 16.107 76.107 1.00 45.50 189 GLU A C 1
ATOM 1494 O O . GLU A 1 189 ? -67.200 16.337 74.967 1.00 45.50 189 GLU A O 1
ATOM 1499 N N . ASP A 1 190 ? -68.793 15.566 76.385 1.00 53.88 190 ASP A N 1
ATOM 1500 C CA . ASP A 1 190 ? -69.930 15.469 75.489 1.00 53.88 190 ASP A CA 1
ATOM 1501 C C . ASP A 1 190 ? -70.219 16.818 74.832 1.00 53.88 190 ASP A C 1
ATOM 1503 O O . ASP A 1 190 ? -70.459 17.817 75.512 1.00 53.88 190 ASP A O 1
ATOM 1507 N N . LYS A 1 191 ? -70.307 16.826 73.501 1.00 48.88 191 LYS A N 1
ATOM 1508 C CA . LYS A 1 191 ? -71.197 17.745 72.789 1.00 48.88 191 LYS A CA 1
ATOM 1509 C C . LYS A 1 191 ? -71.579 17.178 71.431 1.00 48.88 191 LYS A C 1
ATOM 1511 O O . LYS A 1 191 ? -70.843 17.253 70.452 1.00 48.88 191 LYS A O 1
ATOM 1516 N N . ALA A 1 192 ? -72.783 16.622 71.411 1.00 50.69 192 ALA A N 1
ATOM 1517 C CA . ALA A 1 192 ? -73.625 16.566 70.233 1.00 50.69 192 ALA A CA 1
ATOM 1518 C C . ALA A 1 192 ? -73.853 17.984 69.684 1.00 50.69 192 ALA A C 1
ATOM 1520 O O . ALA A 1 192 ? -74.134 18.893 70.464 1.00 50.69 192 ALA A O 1
ATOM 1521 N N . ALA A 1 193 ? -73.780 18.152 68.364 1.00 44.94 193 ALA A N 1
ATOM 1522 C CA . ALA A 1 193 ? -74.688 19.013 67.607 1.00 44.94 193 ALA A CA 1
ATOM 1523 C C . ALA A 1 193 ? -74.455 18.860 66.100 1.00 44.94 193 ALA A C 1
ATOM 1525 O O . ALA A 1 193 ? -73.325 18.840 65.615 1.00 44.94 193 ALA A O 1
ATOM 1526 N N . ASP A 1 194 ? -75.583 18.773 65.407 1.00 48.31 194 ASP A N 1
ATOM 1527 C CA . ASP A 1 194 ? -75.793 18.793 63.970 1.00 48.31 194 ASP A CA 1
ATOM 1528 C C . ASP A 1 194 ? -75.072 19.917 63.217 1.00 48.31 194 ASP A C 1
ATOM 1530 O O . ASP A 1 194 ? -74.828 21.007 63.734 1.00 48.31 194 ASP A O 1
ATOM 1534 N N . GLY A 1 195 ? -74.836 19.675 61.926 1.00 42.41 195 GLY A N 1
ATOM 1535 C CA . GLY A 1 195 ? -74.361 20.700 61.004 1.00 42.41 195 GLY A CA 1
ATOM 1536 C C . GLY A 1 195 ? -74.301 20.225 59.560 1.00 42.41 19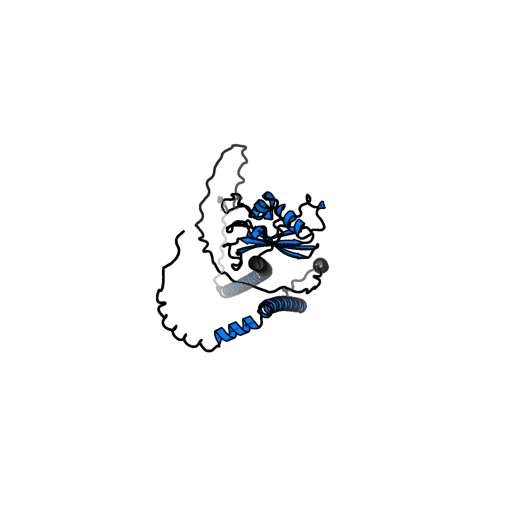5 GLY A C 1
ATOM 1537 O O . GLY A 1 195 ? -73.221 20.035 59.009 1.00 42.41 195 GLY A O 1
ATOM 1538 N N . GLN A 1 196 ? -75.471 20.042 58.943 1.00 50.50 196 GLN A N 1
ATOM 1539 C CA . GLN A 1 196 ? -75.631 20.062 57.487 1.00 50.50 196 GLN A CA 1
ATOM 1540 C C . GLN A 1 196 ? -75.009 21.335 56.898 1.00 50.50 196 GLN A C 1
ATOM 1542 O O . GLN A 1 196 ? -75.285 22.441 57.355 1.00 50.50 196 GLN A O 1
ATOM 1547 N N . GLY A 1 197 ? -74.223 21.178 55.834 1.00 40.22 197 GLY A N 1
ATOM 1548 C CA . GLY A 1 197 ? -73.645 22.293 55.092 1.00 40.22 197 GLY A CA 1
ATOM 1549 C C . GLY A 1 197 ? -73.152 21.839 53.728 1.00 40.22 197 GLY A C 1
ATOM 1550 O O . GLY A 1 197 ? -71.977 21.545 53.542 1.00 40.22 197 GLY A O 1
ATOM 1551 N N . ALA A 1 198 ? -74.082 21.757 52.780 1.00 48.81 198 ALA A N 1
ATOM 1552 C CA . ALA A 1 198 ? -73.783 21.708 51.359 1.00 48.81 198 ALA A CA 1
ATOM 1553 C C . ALA A 1 198 ? -73.069 23.002 50.926 1.00 48.81 198 ALA A C 1
ATOM 1555 O O . ALA A 1 198 ? -73.470 24.094 51.322 1.00 48.81 198 ALA A O 1
ATOM 1556 N N . GLY A 1 199 ? -72.048 22.886 50.077 1.00 39.09 199 GLY A N 1
ATOM 1557 C CA . GLY A 1 199 ? -71.351 24.035 49.504 1.00 39.09 199 GLY A CA 1
ATOM 1558 C C . GLY A 1 199 ? -70.332 23.608 48.459 1.00 39.09 199 GLY A C 1
ATOM 1559 O O . GLY A 1 199 ? -69.266 23.102 48.785 1.00 39.09 199 GLY A O 1
ATOM 1560 N N . ALA A 1 200 ? -70.706 23.777 47.196 1.00 46.88 200 ALA A N 1
ATOM 1561 C CA . ALA A 1 200 ? -69.907 23.504 46.012 1.00 46.88 200 ALA A CA 1
ATOM 1562 C C . ALA A 1 200 ? -68.687 24.437 45.879 1.00 46.88 200 ALA A C 1
ATOM 1564 O O . ALA A 1 200 ? -68.747 25.580 46.321 1.00 46.88 200 ALA A O 1
ATOM 1565 N N . ALA A 1 201 ? -67.649 23.978 45.166 1.00 41.81 201 ALA A N 1
ATOM 1566 C CA . ALA A 1 201 ? -67.095 24.615 43.956 1.00 41.81 201 ALA A CA 1
ATOM 1567 C C . ALA A 1 201 ? -65.575 24.396 43.777 1.00 41.81 201 ALA A C 1
ATOM 1569 O O . ALA A 1 201 ? -64.771 24.731 44.635 1.00 41.81 201 ALA A O 1
ATOM 1570 N N . ALA A 1 202 ? -65.242 23.903 42.578 1.00 46.28 202 ALA A N 1
ATOM 1571 C CA . ALA A 1 202 ? -64.154 24.330 41.689 1.00 46.28 202 ALA A CA 1
ATOM 1572 C C . ALA A 1 202 ? -62.679 24.347 42.159 1.00 46.28 202 ALA A C 1
ATOM 1574 O O . ALA A 1 202 ? -62.259 25.226 42.899 1.00 46.28 202 ALA A O 1
ATOM 1575 N N . ALA A 1 203 ? -61.872 23.474 41.538 1.00 42.00 203 ALA A N 1
ATOM 1576 C CA . ALA A 1 203 ? -60.593 23.763 40.850 1.00 42.00 203 ALA A CA 1
ATOM 1577 C C . ALA A 1 203 ? -60.007 22.403 40.397 1.00 42.00 203 ALA A C 1
ATOM 1579 O O . ALA A 1 203 ? -59.744 21.544 41.227 1.00 42.00 203 ALA A O 1
ATOM 1580 N N . ALA A 1 204 ? -59.970 22.007 39.122 1.00 47.94 204 ALA A N 1
ATOM 1581 C CA . ALA A 1 204 ? -59.202 22.557 38.003 1.00 47.94 204 ALA A CA 1
ATOM 1582 C C . ALA A 1 204 ? -57.701 22.738 38.313 1.00 47.94 204 ALA A C 1
ATOM 1584 O O . ALA A 1 204 ? -57.330 23.631 39.066 1.00 47.94 204 ALA A O 1
ATOM 1585 N N . SER A 1 205 ? -56.877 21.907 37.658 1.00 42.00 205 SER A N 1
ATOM 1586 C CA . SER A 1 205 ? -55.429 22.007 37.349 1.00 42.00 205 SER A CA 1
ATOM 1587 C C . SER A 1 205 ? -54.710 20.712 37.762 1.00 42.00 205 SER A C 1
ATOM 1589 O O . SER A 1 205 ? -54.910 20.209 38.855 1.00 42.00 205 SER A O 1
ATOM 1591 N N . GLY A 1 206 ? -53.921 20.031 36.937 1.00 39.34 206 GLY A N 1
ATOM 1592 C CA . GLY A 1 206 ? -53.233 20.436 35.718 1.00 39.34 206 GLY A CA 1
ATOM 1593 C C . GLY A 1 206 ? -51.774 19.994 35.848 1.00 39.34 206 GLY A C 1
ATOM 1594 O O . GLY A 1 206 ? -51.056 20.506 36.696 1.00 39.34 206 GLY A O 1
ATOM 1595 N N . GLY A 1 207 ? -51.342 19.037 35.028 1.00 38.94 207 GLY A N 1
ATOM 1596 C CA . GLY A 1 207 ? -49.939 18.626 34.916 1.00 38.94 207 GLY A CA 1
ATOM 1597 C C . GLY A 1 207 ? -49.836 17.151 34.534 1.00 38.94 207 GLY A C 1
ATOM 1598 O O . GLY A 1 207 ? -50.333 16.290 35.240 1.00 38.94 207 GLY A O 1
ATOM 1599 N N . GLY A 1 208 ? -49.245 16.750 33.421 1.00 37.34 208 GLY A N 1
ATOM 1600 C CA . GLY A 1 208 ? -48.482 17.478 32.421 1.00 37.34 208 GLY A CA 1
ATOM 1601 C C . GLY A 1 208 ? -47.866 16.411 31.529 1.00 37.34 208 GLY A C 1
ATOM 1602 O O . GLY A 1 208 ? -46.803 15.881 31.835 1.00 37.34 208 GLY A O 1
ATOM 1603 N N . GLY A 1 209 ? -48.586 16.037 30.471 1.00 38.69 209 GLY A N 1
ATOM 1604 C CA . GLY A 1 209 ? -48.023 15.267 29.370 1.00 38.69 209 GLY A CA 1
ATOM 1605 C C . GLY A 1 209 ? -47.044 16.165 28.626 1.00 38.69 209 GLY A C 1
ATOM 1606 O O . GLY A 1 209 ? -47.445 17.178 28.058 1.00 38.69 209 GLY A O 1
ATOM 1607 N N . GLY A 1 210 ? -45.759 15.827 28.695 1.00 39.09 210 GLY A N 1
ATOM 1608 C CA . GLY A 1 210 ? -44.719 16.506 27.933 1.00 39.09 210 GLY A CA 1
ATOM 1609 C C . GLY A 1 210 ? -44.921 16.298 26.425 1.00 39.09 210 GLY A C 1
ATOM 1610 O O . GLY A 1 210 ? -45.300 15.199 26.013 1.00 39.09 210 GLY A O 1
ATOM 1611 N N . PRO A 1 211 ? -44.692 17.333 25.601 1.00 52.84 211 PRO A N 1
ATOM 1612 C CA . PRO A 1 211 ? -44.950 17.287 24.171 1.00 52.84 211 PRO A CA 1
ATOM 1613 C C . PRO A 1 211 ? -43.949 16.397 23.427 1.00 52.84 211 PRO A C 1
ATOM 1615 O O . PRO A 1 211 ? -42.734 16.496 23.602 1.00 52.84 211 PRO A O 1
ATOM 1618 N N . LEU A 1 212 ? -44.493 15.569 22.536 1.00 53.84 212 LEU A N 1
ATOM 1619 C CA . LEU A 1 212 ? -43.790 15.054 21.365 1.00 53.84 212 LEU A CA 1
ATOM 1620 C C . LEU A 1 212 ? -43.371 16.239 20.472 1.00 53.84 212 LEU A C 1
ATOM 1622 O O . LEU A 1 212 ? -44.165 17.168 20.295 1.00 53.84 212 LEU A O 1
ATOM 1626 N N . PRO A 1 213 ? -42.160 16.229 19.890 1.00 59.06 213 PRO A N 1
ATOM 1627 C CA . PRO A 1 213 ? -41.757 17.246 18.928 1.00 59.06 213 PRO A CA 1
ATOM 1628 C C . PRO A 1 213 ? -42.596 17.141 17.638 1.00 59.06 213 PRO A C 1
ATOM 1630 O O . PRO A 1 213 ? -42.958 16.034 17.230 1.00 59.06 213 PRO A O 1
ATOM 1633 N N . PRO A 1 214 ? -42.914 18.273 16.985 1.00 57.34 214 PRO A N 1
ATOM 1634 C CA . PRO A 1 214 ? -43.775 18.289 15.810 1.00 57.34 214 PRO A CA 1
ATOM 1635 C C . PRO A 1 214 ? -43.098 17.638 14.599 1.00 57.34 214 PRO A C 1
ATOM 1637 O O . PRO A 1 214 ? -41.992 18.008 14.205 1.00 57.34 214 PRO A O 1
ATOM 1640 N N . GLN A 1 215 ? -43.817 16.704 13.971 1.00 50.31 215 GLN A N 1
ATOM 1641 C CA . GLN A 1 215 ? -43.607 16.348 12.572 1.00 50.31 215 GLN A CA 1
ATOM 1642 C C . GLN A 1 215 ? -43.944 17.571 11.714 1.00 50.31 215 GLN A C 1
ATOM 1644 O O . GLN A 1 215 ? -45.065 18.080 11.754 1.00 50.31 215 GLN A O 1
ATOM 1649 N N . GLN A 1 216 ? -42.955 18.059 10.966 1.00 46.19 216 GLN A N 1
ATOM 1650 C CA . GLN A 1 216 ? -43.158 19.093 9.960 1.00 46.19 216 GLN A CA 1
ATOM 1651 C C . GLN A 1 216 ? -43.897 18.527 8.734 1.00 46.19 216 GLN A C 1
ATOM 1653 O O . GLN A 1 216 ? -43.663 17.371 8.367 1.00 46.19 216 GLN A O 1
ATOM 1658 N N . PRO A 1 217 ? -44.754 19.331 8.080 1.00 52.94 217 PRO A N 1
ATOM 1659 C CA . PRO A 1 217 ? -45.450 18.934 6.865 1.00 52.94 217 PRO A CA 1
ATOM 1660 C C . PRO A 1 217 ? -44.476 18.814 5.692 1.00 52.94 217 PRO A C 1
ATOM 1662 O O . PRO A 1 217 ? -43.641 19.689 5.466 1.00 52.94 217 PRO A O 1
ATOM 1665 N N . GLN A 1 218 ? -44.631 17.747 4.911 1.00 46.25 218 GLN A N 1
ATOM 1666 C CA . GLN A 1 218 ? -44.131 17.694 3.544 1.00 46.25 218 GLN A CA 1
ATOM 1667 C C . GLN A 1 218 ? -44.938 18.678 2.689 1.00 46.25 218 GLN A C 1
ATOM 1669 O O . GLN A 1 218 ? -46.136 18.481 2.497 1.00 46.25 218 GLN A O 1
ATOM 1674 N N . GLU A 1 219 ? -44.273 19.691 2.135 1.00 38.50 219 GLU A N 1
ATOM 1675 C CA . GLU A 1 219 ? -44.732 20.367 0.920 1.00 38.50 219 GLU A CA 1
ATOM 1676 C C . GLU A 1 219 ? -43.802 20.040 -0.259 1.00 38.50 219 GLU A C 1
ATOM 1678 O O . GLU A 1 219 ? -42.591 19.865 -0.074 1.00 38.50 219 GLU A O 1
ATOM 1683 N N . PRO A 1 220 ? -44.351 19.933 -1.482 1.00 48.97 220 PRO A N 1
ATOM 1684 C CA . PRO A 1 220 ? -43.600 19.543 -2.658 1.00 48.97 220 PRO A CA 1
ATOM 1685 C C . PRO A 1 220 ? -42.970 20.756 -3.360 1.00 48.97 220 PRO A C 1
ATOM 1687 O O . PRO A 1 220 ? -43.649 21.697 -3.750 1.00 48.97 220 PRO A O 1
ATOM 1690 N N . GLY A 1 221 ? -41.668 20.649 -3.630 1.00 49.62 221 GLY A N 1
ATOM 1691 C CA . GLY A 1 221 ? -41.016 21.250 -4.794 1.00 49.62 221 GLY A CA 1
ATOM 1692 C C . GLY A 1 221 ? -40.714 22.752 -4.758 1.00 49.62 221 GLY A C 1
ATOM 1693 O O . GLY A 1 221 ? -41.575 23.577 -5.038 1.00 49.62 221 GLY A O 1
ATOM 1694 N N . ARG A 1 222 ? -39.421 23.093 -4.655 1.00 34.28 222 ARG A N 1
ATOM 1695 C CA . ARG A 1 222 ? -38.773 24.090 -5.530 1.00 34.28 222 ARG A CA 1
ATOM 1696 C C . ARG A 1 222 ? -37.246 24.040 -5.425 1.00 34.28 222 ARG A C 1
ATOM 1698 O O . ARG A 1 222 ? -36.680 23.831 -4.361 1.00 34.28 222 ARG A O 1
ATOM 1705 N N . LYS A 1 223 ? -36.624 24.211 -6.593 1.00 45.31 223 LYS A N 1
ATOM 1706 C CA . LYS A 1 223 ? -35.189 24.350 -6.871 1.00 45.31 223 LYS A CA 1
ATOM 1707 C C . LYS A 1 223 ? -34.592 25.561 -6.139 1.00 45.31 223 LYS A C 1
ATOM 1709 O O . LYS A 1 223 ? -35.244 26.601 -6.158 1.00 45.31 223 LYS A O 1
ATOM 1714 N N . ALA A 1 224 ? -33.351 25.462 -5.656 1.00 34.66 224 ALA A N 1
ATOM 1715 C CA . ALA A 1 224 ? -32.336 26.511 -5.823 1.00 34.66 224 ALA A CA 1
ATOM 1716 C C . ALA A 1 224 ? -30.938 26.064 -5.358 1.00 34.66 224 ALA A C 1
ATOM 1718 O O . ALA A 1 224 ? -30.779 25.281 -4.425 1.00 34.66 224 ALA A O 1
ATOM 1719 N N . ASP A 1 225 ? -29.964 26.612 -6.069 1.00 38.31 225 ASP A N 1
ATOM 1720 C CA . ASP A 1 225 ? -28.518 26.581 -5.916 1.00 38.31 225 ASP A CA 1
ATOM 1721 C C . ASP A 1 225 ? -27.977 27.097 -4.565 1.00 38.31 225 ASP A C 1
ATOM 1723 O O . ASP A 1 225 ? -28.578 27.955 -3.924 1.00 38.31 225 ASP A O 1
ATOM 1727 N N . GLY A 1 226 ? -26.758 26.654 -4.225 1.00 43.28 226 GLY A N 1
ATOM 1728 C CA . GLY A 1 226 ? -25.743 27.471 -3.541 1.00 43.28 226 GLY A CA 1
ATOM 1729 C C . GLY A 1 226 ? -25.744 27.528 -2.004 1.00 43.28 226 GLY A C 1
ATOM 1730 O O . GLY A 1 226 ? -26.507 28.271 -1.401 1.00 43.28 226 GLY A O 1
ATOM 1731 N N . ALA A 1 227 ? -24.768 26.866 -1.368 1.00 34.22 227 ALA A N 1
ATOM 1732 C CA . ALA A 1 227 ? -24.238 27.226 -0.041 1.00 34.22 227 ALA A CA 1
ATOM 1733 C C . ALA A 1 227 ? -22.778 26.726 0.052 1.00 34.22 227 ALA A C 1
ATOM 1735 O O . ALA A 1 227 ? -22.522 25.539 -0.122 1.00 34.22 227 ALA A O 1
ATOM 1736 N N . ALA A 1 228 ? -21.759 27.593 0.062 1.00 34.47 228 ALA A N 1
ATOM 1737 C CA . ALA A 1 228 ? -21.294 28.421 1.185 1.00 34.47 228 ALA A CA 1
ATOM 1738 C C . ALA A 1 228 ? -20.801 27.565 2.370 1.00 34.47 228 ALA A C 1
ATOM 1740 O O . ALA A 1 228 ? -21.563 27.176 3.251 1.00 34.47 228 ALA A O 1
ATOM 1741 N N . ALA A 1 229 ? -19.499 27.260 2.344 1.00 35.44 229 ALA A N 1
ATOM 1742 C CA . ALA A 1 229 ? -18.780 26.480 3.343 1.00 35.44 229 ALA A CA 1
ATOM 1743 C C . ALA A 1 229 ? -18.418 27.330 4.572 1.00 35.44 229 ALA A C 1
ATOM 1745 O O . ALA A 1 229 ? -17.852 28.417 4.449 1.00 35.44 229 ALA A O 1
ATOM 1746 N N . ALA A 1 230 ? -18.713 26.800 5.760 1.00 34.31 230 ALA A N 1
ATOM 1747 C CA . ALA A 1 230 ? -18.265 27.336 7.037 1.00 34.31 230 ALA A CA 1
ATOM 1748 C C . ALA A 1 230 ? -16.799 26.948 7.293 1.00 34.31 230 ALA A C 1
ATOM 1750 O O . ALA A 1 230 ? -16.436 25.772 7.266 1.00 34.31 230 ALA A O 1
ATOM 1751 N N . ALA A 1 231 ? -15.966 27.959 7.536 1.00 34.38 231 ALA A N 1
ATOM 1752 C CA . ALA A 1 231 ? -14.551 27.833 7.850 1.00 34.38 231 ALA A CA 1
ATOM 1753 C C . ALA A 1 231 ? -14.341 27.315 9.286 1.00 34.38 231 ALA A C 1
ATOM 1755 O O . ALA A 1 231 ? -14.736 27.964 10.255 1.00 34.38 231 ALA A O 1
ATOM 1756 N N . GLY A 1 232 ? -13.698 26.153 9.414 1.00 37.53 232 GLY A N 1
ATOM 1757 C CA . GLY A 1 232 ? -13.062 25.697 10.653 1.00 37.53 232 GLY A CA 1
ATOM 1758 C C . GLY A 1 232 ? -11.627 26.235 10.772 1.00 37.53 232 GLY A C 1
ATOM 1759 O O . GLY A 1 232 ? -11.037 26.622 9.759 1.00 37.53 232 GLY A O 1
ATOM 1760 N N . PRO A 1 233 ? -11.051 26.293 11.986 1.00 34.19 233 PRO A N 1
ATOM 1761 C CA . PRO A 1 233 ? -9.736 26.888 12.213 1.00 34.19 233 PRO A CA 1
ATOM 1762 C C . PRO A 1 233 ? -8.605 26.079 11.547 1.00 34.19 233 PRO A C 1
ATOM 1764 O O . PRO A 1 233 ? -8.687 24.849 11.479 1.00 34.19 233 PRO A O 1
ATOM 1767 N N . PRO A 1 234 ? -7.533 26.743 11.071 1.00 33.59 234 PRO A N 1
ATOM 1768 C CA . PRO A 1 234 ? -6.448 26.086 10.354 1.00 33.59 234 PRO A CA 1
ATOM 1769 C C . PRO A 1 234 ? -5.579 25.254 11.305 1.00 33.59 234 PRO A C 1
ATOM 1771 O O . PRO A 1 234 ? -4.919 25.785 12.197 1.00 33.59 234 PRO A O 1
ATOM 1774 N N . TYR A 1 235 ? -5.547 23.941 11.078 1.00 29.16 235 TYR A N 1
ATOM 1775 C CA . TYR A 1 235 ? -4.529 23.056 11.639 1.00 29.16 235 TYR A CA 1
ATOM 1776 C C . TYR A 1 235 ? -3.259 23.192 10.793 1.00 29.16 235 TYR A C 1
ATOM 1778 O O . TYR A 1 235 ? -3.225 22.789 9.629 1.00 29.16 235 TYR A O 1
ATOM 1786 N N . THR A 1 236 ? -2.211 23.783 11.359 1.00 30.34 236 THR A N 1
ATOM 1787 C CA . THR A 1 236 ? -0.883 23.813 10.745 1.00 30.34 236 THR A CA 1
ATOM 1788 C C . THR A 1 236 ? -0.213 22.454 10.946 1.00 30.34 236 THR A C 1
ATOM 1790 O O . THR A 1 236 ? 0.198 22.090 12.046 1.00 30.34 236 THR A O 1
ATOM 1793 N N . TRP A 1 237 ? -0.104 21.672 9.872 1.00 29.62 237 TRP A N 1
ATOM 1794 C CA . TRP A 1 237 ? 0.728 20.472 9.857 1.00 29.62 237 TRP A CA 1
ATO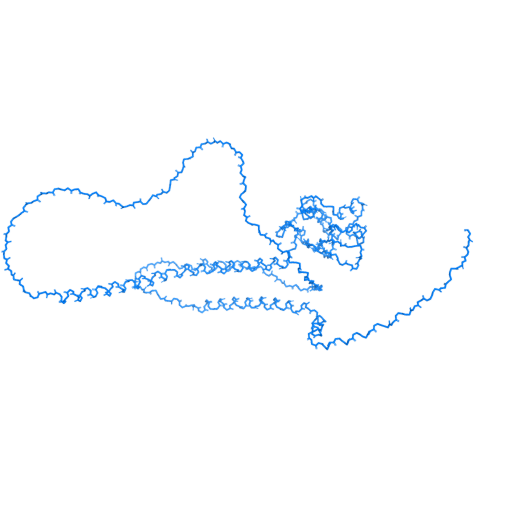M 1795 C C . TRP A 1 237 ? 2.195 20.883 9.752 1.00 29.62 237 TRP A C 1
ATOM 1797 O O . TRP A 1 237 ? 2.649 21.372 8.719 1.00 29.62 237 TRP A O 1
ATOM 1807 N N . GLN A 1 238 ? 2.942 20.695 10.835 1.00 27.45 238 GLN A N 1
ATOM 1808 C CA . GLN A 1 238 ? 4.392 20.833 10.838 1.00 27.45 238 GLN A CA 1
ATOM 1809 C C . GLN A 1 238 ? 4.995 19.512 10.340 1.00 27.45 238 GLN A C 1
ATOM 1811 O O . GLN A 1 238 ? 4.819 18.462 10.959 1.00 27.45 238 GLN A O 1
ATOM 1816 N N . ALA A 1 239 ? 5.658 19.549 9.183 1.00 29.44 239 ALA A N 1
ATOM 1817 C CA . ALA A 1 239 ? 6.313 18.389 8.595 1.00 29.44 239 ALA A CA 1
ATOM 1818 C C . ALA A 1 239 ? 7.489 17.942 9.480 1.00 29.44 239 ALA A C 1
ATOM 1820 O O . ALA A 1 239 ? 8.529 18.597 9.523 1.00 29.44 239 ALA A O 1
ATOM 1821 N N . TYR A 1 240 ? 7.338 16.814 10.175 1.00 28.00 240 TYR A N 1
ATOM 1822 C CA . TYR A 1 240 ? 8.464 16.128 10.803 1.00 28.00 240 TYR A CA 1
ATOM 1823 C C . TYR A 1 240 ? 9.263 15.391 9.724 1.00 28.00 240 TYR A C 1
ATOM 1825 O O . TYR A 1 240 ? 8.969 14.252 9.365 1.00 28.00 240 TYR A O 1
ATOM 1833 N N . GLY A 1 241 ? 10.288 16.063 9.201 1.00 31.72 241 GLY A N 1
ATOM 1834 C CA . GLY A 1 241 ? 11.379 15.428 8.473 1.00 31.72 241 GLY A CA 1
ATOM 1835 C C . GLY A 1 241 ? 12.274 14.671 9.450 1.00 31.72 241 GLY A C 1
ATOM 1836 O O . GLY A 1 241 ? 13.265 15.210 9.928 1.00 31.72 241 GLY A O 1
ATOM 1837 N N . ALA A 1 242 ? 11.913 13.430 9.766 1.00 28.77 242 ALA A N 1
ATOM 1838 C CA . ALA A 1 242 ? 12.822 12.478 10.391 1.00 28.77 242 ALA A CA 1
ATOM 1839 C C . ALA A 1 242 ? 13.161 11.405 9.353 1.00 28.77 242 ALA A C 1
ATOM 1841 O O . ALA A 1 242 ? 12.437 10.425 9.183 1.00 28.77 242 ALA A O 1
ATOM 1842 N N . THR A 1 243 ? 14.259 11.613 8.629 1.00 33.00 243 THR A N 1
ATOM 1843 C CA . THR A 1 243 ? 14.923 10.572 7.842 1.00 33.00 243 THR A CA 1
ATOM 1844 C C . THR A 1 243 ? 15.499 9.544 8.812 1.00 33.00 243 THR A C 1
ATOM 1846 O O . THR A 1 243 ? 16.625 9.683 9.286 1.00 33.00 243 THR A O 1
ATOM 1849 N N . VAL A 1 244 ? 14.700 8.539 9.167 1.00 29.20 244 VAL A N 1
ATOM 1850 C CA . VAL A 1 244 ? 15.201 7.330 9.822 1.00 29.20 244 VAL A CA 1
ATOM 1851 C C . VAL A 1 244 ? 15.559 6.354 8.711 1.00 29.20 244 VAL A C 1
ATOM 1853 O O . VAL A 1 244 ? 14.685 5.727 8.115 1.00 29.20 244 VAL A O 1
ATOM 1856 N N . ASP A 1 245 ? 16.852 6.289 8.413 1.00 33.31 245 ASP A N 1
ATOM 1857 C CA . ASP A 1 245 ? 17.443 5.351 7.466 1.00 33.31 245 ASP A CA 1
ATOM 1858 C C . ASP A 1 245 ? 17.383 3.940 8.083 1.00 33.31 245 ASP A C 1
ATOM 1860 O O . ASP A 1 245 ? 18.140 3.595 8.991 1.00 33.31 245 ASP A O 1
ATOM 1864 N N . LEU A 1 246 ? 16.382 3.157 7.673 1.00 34.78 246 LEU A N 1
ATOM 1865 C CA . LEU A 1 246 ? 16.179 1.763 8.075 1.00 34.78 246 LEU A CA 1
ATOM 1866 C C . LEU A 1 246 ? 16.654 0.859 6.938 1.00 34.78 246 LEU A C 1
ATOM 1868 O O . LEU A 1 246 ? 15.856 0.290 6.195 1.00 34.78 246 LEU A O 1
ATOM 1872 N N . GLU A 1 247 ? 17.969 0.717 6.810 1.00 36.16 247 GLU A N 1
ATOM 1873 C CA . GLU A 1 247 ? 18.539 -0.406 6.077 1.00 36.16 247 GLU A CA 1
ATOM 1874 C C . GLU A 1 247 ? 18.322 -1.705 6.868 1.00 36.16 247 GLU A C 1
ATOM 1876 O O . GLU A 1 247 ? 18.593 -1.794 8.067 1.00 36.16 247 GLU A O 1
ATOM 1881 N N . SER A 1 248 ? 17.843 -2.749 6.198 1.00 33.62 248 SER A N 1
ATOM 1882 C CA . SER A 1 248 ? 17.945 -4.130 6.671 1.00 33.62 248 SER A CA 1
ATOM 1883 C C . SER A 1 248 ? 18.310 -5.033 5.493 1.00 33.62 248 SER A C 1
ATOM 1885 O O . SER A 1 248 ? 17.749 -4.858 4.408 1.00 33.62 248 SER A O 1
ATOM 1887 N N . PRO A 1 249 ? 19.237 -5.990 5.676 1.00 41.84 249 PRO A N 1
ATOM 1888 C CA . PRO A 1 249 ? 19.673 -6.886 4.619 1.00 41.84 249 PRO A CA 1
ATOM 1889 C C . PRO A 1 249 ? 18.679 -8.039 4.405 1.00 41.84 249 PRO A C 1
ATOM 1891 O O . PRO A 1 249 ? 18.016 -8.510 5.328 1.00 41.84 249 PRO A O 1
ATOM 1894 N N . SER A 1 250 ? 18.611 -8.476 3.148 1.00 42.62 250 SER A N 1
ATOM 1895 C CA . SER A 1 250 ? 17.960 -9.668 2.587 1.00 42.62 250 SER A CA 1
ATOM 1896 C C . SER A 1 250 ? 17.510 -10.759 3.579 1.00 42.62 250 SER A C 1
ATOM 1898 O O . SER A 1 250 ? 18.327 -11.482 4.154 1.00 42.62 250 SER A O 1
ATOM 1900 N N . LEU A 1 251 ? 16.191 -10.953 3.681 1.00 38.00 251 LEU A N 1
ATOM 1901 C CA . LEU A 1 251 ? 15.549 -12.078 4.367 1.00 38.00 251 LEU A CA 1
ATOM 1902 C C . LEU A 1 251 ? 15.628 -13.352 3.512 1.00 38.00 251 LEU A C 1
ATOM 1904 O O . LEU A 1 251 ? 14.865 -13.538 2.564 1.00 38.00 251 LEU A O 1
ATOM 1908 N N . GLY A 1 252 ? 16.532 -14.254 3.890 1.00 33.66 252 GLY A N 1
ATOM 1909 C CA . GLY A 1 252 ? 16.489 -15.654 3.483 1.00 33.66 252 GLY A CA 1
ATOM 1910 C C . GLY A 1 252 ? 15.265 -16.365 4.071 1.00 33.66 252 GLY A C 1
ATOM 1911 O O . GLY A 1 252 ? 14.953 -16.242 5.253 1.00 33.66 252 GLY A O 1
ATOM 1912 N N . THR A 1 253 ? 14.577 -17.103 3.204 1.00 40.09 253 THR A N 1
ATOM 1913 C CA . THR A 1 253 ? 13.544 -18.124 3.443 1.00 40.09 253 THR A CA 1
ATOM 1914 C C . THR A 1 253 ? 13.417 -18.665 4.876 1.00 40.09 253 THR A C 1
ATOM 1916 O O . THR A 1 253 ? 14.145 -19.573 5.270 1.00 40.09 253 THR A O 1
ATOM 1919 N N . LEU A 1 254 ? 12.377 -18.233 5.598 1.00 30.34 254 LEU A N 1
ATOM 1920 C CA . LEU A 1 254 ? 11.766 -19.011 6.681 1.00 30.34 254 LEU A CA 1
ATOM 1921 C C . LEU A 1 254 ? 10.265 -19.150 6.417 1.00 30.34 254 LEU A C 1
ATOM 1923 O O . LEU A 1 254 ? 9.463 -18.243 6.627 1.00 30.34 254 LEU A O 1
ATOM 1927 N N . ARG A 1 255 ? 9.906 -20.324 5.898 1.00 37.03 255 ARG A N 1
ATOM 1928 C CA . ARG A 1 255 ? 8.541 -20.772 5.634 1.00 37.03 255 ARG A CA 1
ATOM 1929 C C . ARG A 1 255 ? 7.966 -21.321 6.944 1.00 37.03 255 ARG A C 1
ATOM 1931 O O . ARG A 1 255 ? 8.390 -22.378 7.395 1.00 37.03 255 ARG A O 1
ATOM 1938 N N . ALA A 1 256 ? 6.995 -20.629 7.533 1.00 30.75 256 ALA A N 1
ATOM 1939 C CA . ALA A 1 256 ? 6.117 -21.179 8.568 1.00 30.75 256 ALA A CA 1
ATOM 1940 C C . ALA A 1 256 ? 4.666 -21.113 8.058 1.00 30.75 256 ALA A C 1
ATOM 1942 O O . ALA A 1 256 ? 4.274 -20.081 7.506 1.00 30.75 256 ALA A O 1
ATOM 1943 N N . PRO A 1 257 ? 3.861 -22.183 8.181 1.00 38.88 257 PRO A N 1
ATOM 1944 C CA . PRO A 1 257 ? 2.498 -22.173 7.672 1.00 38.88 257 PRO A CA 1
ATOM 1945 C C . PRO A 1 257 ? 1.600 -21.358 8.612 1.00 38.88 257 PRO A C 1
ATOM 1947 O O . PRO A 1 257 ? 1.398 -21.725 9.769 1.00 38.88 257 PRO A O 1
ATOM 1950 N N . LEU A 1 258 ? 1.034 -20.257 8.110 1.00 32.91 258 LEU A N 1
ATOM 1951 C CA . LEU A 1 258 ? -0.137 -19.636 8.726 1.00 32.91 258 LEU A CA 1
ATOM 1952 C C . LEU A 1 258 ? -1.329 -20.584 8.540 1.00 32.91 258 LEU A C 1
ATOM 1954 O O . LEU A 1 258 ? -1.930 -20.641 7.470 1.00 32.91 258 LEU A O 1
ATOM 1958 N N . ALA A 1 259 ? -1.663 -21.333 9.588 1.00 34.34 259 ALA A N 1
ATOM 1959 C CA . ALA A 1 259 ? -2.950 -22.000 9.695 1.00 34.34 259 ALA A CA 1
ATOM 1960 C C . ALA A 1 259 ? -4.054 -20.942 9.877 1.00 34.34 259 ALA A C 1
ATOM 1962 O O . ALA A 1 259 ? -3.951 -20.056 10.728 1.00 34.34 259 ALA A O 1
ATOM 1963 N N . ALA A 1 260 ? -5.094 -21.030 9.049 1.00 38.09 260 ALA A N 1
ATOM 1964 C CA . ALA A 1 260 ? -6.302 -20.216 9.133 1.00 38.09 260 ALA A CA 1
ATOM 1965 C C . ALA A 1 260 ? -7.021 -20.408 10.488 1.00 38.09 260 ALA A C 1
ATOM 1967 O O . ALA A 1 260 ? -6.927 -21.485 11.082 1.00 38.09 260 ALA A O 1
ATOM 1968 N N . PRO A 1 261 ? -7.768 -19.408 10.993 1.00 39.84 261 PRO A N 1
ATOM 1969 C CA . PRO A 1 261 ? -8.543 -19.582 12.213 1.00 39.84 261 PRO A CA 1
ATOM 1970 C C . PRO A 1 261 ? -9.771 -20.472 11.952 1.00 39.84 261 PRO A C 1
ATOM 1972 O O . PRO A 1 261 ? -10.600 -20.182 11.091 1.00 39.84 261 PRO A O 1
ATOM 1975 N N . LEU A 1 262 ? -9.865 -21.558 12.723 1.00 40.09 262 LEU A N 1
ATOM 1976 C CA . LEU A 1 262 ? -10.976 -22.513 12.764 1.00 40.09 262 LEU A CA 1
ATOM 1977 C C . LEU A 1 262 ? -12.309 -21.838 13.171 1.00 40.09 262 LEU A C 1
ATOM 1979 O O . LEU A 1 262 ? -12.340 -21.131 14.183 1.00 40.09 262 LEU A O 1
ATOM 1983 N N . PRO A 1 263 ? -13.431 -22.118 12.476 1.00 45.94 263 PRO A N 1
ATOM 1984 C CA . PRO A 1 263 ? -14.776 -21.650 12.844 1.00 45.94 263 PRO A CA 1
ATOM 1985 C C . PRO A 1 263 ? -15.368 -22.309 14.111 1.00 45.94 263 PRO A C 1
ATOM 1987 O O . PRO A 1 263 ? -16.446 -21.927 14.564 1.00 45.94 263 PRO A O 1
ATOM 1990 N N . GLU A 1 264 ? -14.664 -23.249 14.748 1.00 43.72 264 GLU A N 1
ATOM 1991 C CA . GLU A 1 264 ? -15.158 -23.987 15.924 1.00 43.72 264 GLU A CA 1
ATOM 1992 C C . GLU A 1 264 ? -15.289 -23.132 17.197 1.00 43.72 264 GLU A C 1
ATOM 1994 O O . GLU A 1 264 ? -16.114 -23.427 18.063 1.00 43.72 264 GLU A O 1
ATOM 1999 N N . VAL A 1 265 ? -14.549 -22.023 17.311 1.00 45.81 265 VAL A N 1
ATOM 2000 C CA . VAL A 1 265 ? -14.584 -21.180 18.523 1.00 45.81 265 VAL A CA 1
ATOM 2001 C C . VAL A 1 265 ? -15.859 -20.323 18.598 1.00 45.81 265 VAL A C 1
ATOM 2003 O O . VAL A 1 265 ? -16.256 -19.916 19.688 1.00 45.81 265 VAL A O 1
ATOM 2006 N N . MET A 1 266 ? -16.542 -20.086 17.470 1.00 41.72 266 MET A N 1
ATOM 2007 C CA . MET A 1 266 ? -17.826 -19.369 17.460 1.00 41.72 266 MET A CA 1
ATOM 2008 C C . MET A 1 266 ? -19.038 -20.292 17.643 1.00 41.72 266 MET A C 1
ATOM 2010 O O . MET A 1 266 ? -20.027 -19.866 18.237 1.00 41.72 266 MET A O 1
ATOM 2014 N N . ALA A 1 267 ? -18.954 -21.565 17.244 1.00 39.69 267 ALA A N 1
ATOM 2015 C CA . ALA A 1 267 ? -20.043 -22.528 17.439 1.00 39.69 267 ALA A CA 1
ATOM 2016 C C . ALA A 1 267 ? -20.253 -22.900 18.924 1.00 39.69 267 ALA A C 1
ATOM 2018 O O . ALA A 1 267 ? -21.387 -23.058 19.374 1.00 39.69 267 ALA A O 1
ATOM 2019 N N . ALA A 1 268 ? -19.181 -22.940 19.724 1.00 38.97 268 ALA A N 1
ATOM 2020 C CA . ALA A 1 268 ? -19.265 -23.253 21.155 1.00 38.97 268 ALA A CA 1
ATOM 2021 C C . ALA A 1 268 ? -19.939 -22.151 22.004 1.00 38.97 268 ALA A C 1
ATOM 2023 O O . ALA A 1 268 ? -20.383 -22.422 23.117 1.00 38.97 268 ALA A O 1
ATOM 2024 N N . ALA A 1 269 ? -20.048 -20.918 21.493 1.00 40.22 269 ALA A N 1
ATOM 2025 C CA . ALA A 1 269 ? -20.724 -19.819 22.189 1.00 40.22 269 ALA A CA 1
ATOM 2026 C C . ALA A 1 269 ? -22.256 -19.841 22.012 1.00 40.22 269 ALA A C 1
ATOM 2028 O O . ALA A 1 269 ? -22.967 -19.263 22.830 1.00 40.22 269 ALA A O 1
ATOM 2029 N N . ALA A 1 270 ? -22.769 -20.527 20.984 1.00 41.50 270 ALA A N 1
ATOM 2030 C CA . ALA A 1 270 ? -24.205 -20.620 20.711 1.00 41.50 270 ALA A CA 1
ATOM 2031 C C . ALA A 1 270 ? -24.889 -21.815 21.410 1.00 41.50 270 ALA A C 1
ATOM 2033 O O . ALA A 1 270 ? -26.101 -21.800 21.595 1.00 41.50 270 ALA A O 1
ATOM 2034 N N . ALA A 1 271 ? -24.129 -22.830 21.839 1.00 40.16 271 ALA A N 1
ATOM 2035 C CA . ALA A 1 271 ? -24.676 -24.069 22.408 1.00 40.16 271 ALA A CA 1
ATOM 2036 C C . ALA A 1 271 ? -24.896 -24.049 23.939 1.00 40.16 271 ALA A C 1
ATOM 2038 O O . ALA A 1 271 ? -25.375 -25.033 24.494 1.00 40.16 271 ALA A O 1
ATOM 2039 N N . ALA A 1 272 ? -24.565 -22.957 24.638 1.00 39.84 272 ALA A N 1
ATOM 2040 C CA . ALA A 1 272 ? -24.600 -22.891 26.105 1.00 39.84 272 ALA A CA 1
ATOM 2041 C C . ALA A 1 272 ? -25.613 -21.869 26.658 1.00 39.84 272 ALA A C 1
ATOM 2043 O O . ALA A 1 272 ? -25.344 -21.196 27.653 1.00 39.84 272 ALA A O 1
ATOM 2044 N N . ALA A 1 273 ? -26.783 -21.747 26.026 1.00 40.72 273 ALA A N 1
ATOM 2045 C CA . ALA A 1 273 ? -27.931 -21.065 26.621 1.00 40.72 273 ALA A CA 1
ATOM 2046 C C . ALA A 1 273 ? -28.727 -22.072 27.476 1.00 40.72 273 ALA A C 1
ATOM 2048 O O . ALA A 1 273 ? -29.336 -22.981 26.909 1.00 40.72 273 ALA A O 1
ATOM 2049 N N . PRO A 1 274 ? -28.744 -21.969 28.819 1.00 45.75 274 PRO A N 1
ATOM 2050 C CA . PRO A 1 274 ? -29.623 -22.810 29.613 1.00 45.75 274 PRO A CA 1
ATOM 2051 C C . PRO A 1 274 ? -31.068 -22.335 29.438 1.00 45.75 274 PRO A C 1
ATOM 2053 O O . PRO A 1 274 ? -31.384 -21.159 29.633 1.00 45.75 274 PRO A O 1
ATOM 2056 N N . ALA A 1 275 ? -31.939 -23.274 29.075 1.00 41.41 275 ALA A N 1
ATOM 2057 C CA . ALA A 1 275 ? -33.381 -23.103 29.084 1.00 41.41 275 ALA A CA 1
ATOM 2058 C C . ALA A 1 275 ? -33.842 -22.693 30.492 1.00 41.41 275 ALA A C 1
ATOM 2060 O O . ALA A 1 275 ? -33.682 -23.438 31.460 1.00 41.41 275 ALA A O 1
ATOM 2061 N N . ALA A 1 276 ? -34.400 -21.490 30.603 1.00 42.50 276 ALA A N 1
ATOM 2062 C CA . ALA A 1 276 ? -35.040 -21.012 31.814 1.00 42.50 276 ALA A CA 1
ATOM 2063 C C . ALA A 1 276 ? -36.427 -21.658 31.929 1.00 42.50 276 ALA A C 1
ATOM 2065 O O . ALA A 1 276 ? -37.371 -21.242 31.260 1.00 42.50 276 ALA A O 1
ATOM 2066 N N . ALA A 1 277 ? -36.545 -22.667 32.789 1.00 44.06 277 ALA A N 1
ATOM 2067 C CA . ALA A 1 277 ? -37.825 -23.183 33.246 1.00 44.06 277 ALA A CA 1
ATOM 2068 C C . ALA A 1 277 ? -37.888 -23.100 34.776 1.00 44.06 277 ALA A C 1
ATOM 2070 O O . ALA A 1 277 ? -37.171 -23.806 35.474 1.00 44.06 277 ALA A O 1
ATOM 2071 N N . GLY A 1 278 ? -38.792 -22.248 35.262 1.00 44.25 278 GLY A N 1
ATOM 2072 C CA . GLY A 1 278 ? -39.629 -22.565 36.416 1.00 44.25 278 GLY A CA 1
ATOM 2073 C C . GLY A 1 278 ? -39.109 -22.267 37.826 1.00 44.25 278 GLY A C 1
ATOM 2074 O O . GLY A 1 278 ? -38.268 -22.970 38.363 1.00 44.25 278 GLY A O 1
ATOM 2075 N N . SER A 1 279 ? -39.842 -21.356 38.472 1.00 41.28 279 SER A N 1
ATOM 2076 C CA . SER A 1 279 ? -40.238 -21.411 39.888 1.00 41.28 279 SER A CA 1
ATOM 2077 C C . SER A 1 279 ? -39.279 -20.865 40.955 1.00 41.28 279 SER A C 1
ATOM 2079 O O . SER A 1 279 ? -38.446 -21.567 41.511 1.00 41.28 279 SER A O 1
ATOM 2081 N N . GLY A 1 280 ? -39.560 -19.616 41.344 1.00 46.09 280 GLY A N 1
ATOM 2082 C CA . GLY A 1 280 ? -40.010 -19.320 42.709 1.00 46.09 280 GLY A CA 1
ATOM 2083 C C . GLY A 1 280 ? -38.985 -19.451 43.834 1.00 46.09 280 GLY A C 1
ATOM 2084 O O . GLY A 1 280 ? -38.857 -20.500 44.450 1.00 46.09 280 GLY A O 1
ATOM 2085 N N . GLY A 1 281 ? -38.362 -18.332 44.199 1.00 39.94 281 GLY A N 1
ATOM 2086 C CA . GLY A 1 281 ? -37.657 -18.201 45.472 1.00 39.94 281 GLY A CA 1
ATOM 2087 C C . GLY A 1 281 ? -36.778 -16.962 45.498 1.00 39.94 281 GLY A C 1
ATOM 2088 O O . GLY A 1 281 ? -35.810 -16.877 44.749 1.00 39.94 281 GLY A O 1
ATOM 2089 N N . GLY A 1 282 ? -37.124 -15.988 46.343 1.00 46.69 282 GLY A N 1
ATOM 2090 C CA . GLY A 1 282 ? -36.336 -14.780 46.578 1.00 46.69 282 GLY A CA 1
ATOM 2091 C C . GLY A 1 282 ? -34.965 -15.112 47.168 1.00 46.69 282 GLY A C 1
ATOM 2092 O O . GLY A 1 282 ? -34.812 -15.192 48.381 1.00 46.69 282 GLY A O 1
ATOM 2093 N N . GLY A 1 283 ? -33.977 -15.320 46.300 1.00 43.81 283 GLY A N 1
ATOM 2094 C CA . GLY A 1 283 ? -32.578 -15.523 46.654 1.00 43.81 283 GLY A CA 1
ATOM 2095 C C . GLY A 1 283 ? -31.745 -14.295 46.301 1.00 43.81 283 GLY A C 1
ATOM 2096 O O . GLY A 1 283 ? -31.736 -13.844 45.158 1.00 43.81 283 GLY A O 1
ATOM 2097 N N . VAL A 1 284 ? -31.044 -13.759 47.297 1.00 45.38 284 VAL A N 1
ATOM 2098 C CA . VAL A 1 284 ? -30.029 -12.701 47.174 1.00 45.38 284 VAL A CA 1
ATOM 2099 C C . VAL A 1 284 ? -29.021 -13.063 46.064 1.00 45.38 284 VAL A C 1
ATOM 2101 O O . VAL A 1 284 ? -28.582 -14.214 46.018 1.00 45.38 284 VAL A O 1
ATOM 2104 N N . PRO A 1 285 ? -28.621 -12.133 45.170 1.00 48.12 285 PRO A N 1
ATOM 2105 C CA . PRO A 1 285 ? -27.687 -12.445 44.093 1.00 48.12 285 PRO A CA 1
ATOM 2106 C C . PRO A 1 285 ? -26.310 -12.801 44.665 1.00 48.12 285 PRO A C 1
ATOM 2108 O O . PRO A 1 285 ? -25.569 -11.953 45.163 1.00 48.12 285 PRO A O 1
ATOM 2111 N N . VAL A 1 286 ? -25.968 -14.086 44.588 1.00 48.22 286 VAL A N 1
ATOM 2112 C CA . VAL A 1 286 ? -24.653 -14.617 44.949 1.00 48.22 286 VAL A CA 1
ATOM 2113 C C . VAL A 1 286 ? -23.617 -14.046 43.979 1.00 48.22 286 VAL A C 1
ATOM 2115 O O . VAL A 1 286 ? -23.720 -14.233 42.765 1.00 48.22 286 VAL A O 1
ATOM 2118 N N . ARG A 1 287 ? -22.606 -13.348 44.520 1.00 46.72 287 ARG A N 1
ATOM 2119 C CA . ARG A 1 287 ? -21.386 -12.942 43.803 1.00 46.72 287 ARG A CA 1
ATOM 2120 C C . ARG A 1 287 ? -20.855 -14.140 43.013 1.00 46.72 287 ARG A C 1
ATOM 2122 O O . ARG A 1 287 ? -20.344 -15.088 43.606 1.00 46.72 287 ARG A O 1
ATOM 2129 N N . ARG A 1 288 ? -20.924 -14.091 41.680 1.00 57.66 288 ARG A N 1
ATOM 2130 C CA . ARG A 1 288 ? -20.153 -15.015 40.845 1.00 57.66 288 ARG A CA 1
ATOM 2131 C C . ARG A 1 288 ? -18.683 -14.649 41.006 1.00 57.66 288 ARG A C 1
ATOM 2133 O O . ARG A 1 288 ? -18.207 -13.678 40.425 1.00 57.66 288 ARG A O 1
ATOM 2140 N N . HIS A 1 289 ? -17.992 -15.389 41.866 1.00 64.25 289 HIS A N 1
ATOM 2141 C CA . HIS A 1 289 ? -16.540 -15.361 41.923 1.00 64.25 289 HIS A CA 1
ATOM 2142 C C . HIS A 1 289 ? -16.001 -15.682 40.527 1.00 64.25 289 HIS A C 1
ATOM 2144 O O . HIS A 1 289 ? -16.510 -16.590 39.868 1.00 64.25 289 HIS A O 1
ATOM 2150 N N . LEU A 1 290 ? -15.014 -14.896 40.081 1.00 67.88 290 LEU A N 1
ATOM 2151 C CA . LEU A 1 290 ? -14.297 -15.122 38.829 1.00 67.88 290 LEU A CA 1
ATOM 2152 C C . LEU A 1 290 ? -13.898 -16.596 38.784 1.00 67.88 290 LEU A C 1
ATOM 2154 O O . LEU A 1 290 ? -13.185 -17.059 39.677 1.00 67.88 290 LEU A O 1
ATOM 2158 N N . THR A 1 291 ? -14.419 -17.334 37.811 1.00 85.50 291 THR A N 1
ATOM 2159 C CA . THR A 1 291 ? -14.188 -18.775 37.780 1.00 85.50 291 THR A CA 1
ATOM 2160 C C . THR A 1 291 ? -12.735 -19.043 37.412 1.00 85.50 291 THR A C 1
ATOM 2162 O O . THR A 1 291 ? -12.087 -18.243 36.728 1.00 85.50 291 THR A O 1
ATOM 2165 N N . ASP A 1 292 ? -12.208 -20.196 37.816 1.00 83.81 292 ASP A N 1
ATOM 2166 C CA . ASP A 1 292 ? -10.865 -20.606 37.397 1.00 83.81 292 ASP A CA 1
ATOM 2167 C C . ASP A 1 292 ? -10.747 -20.693 35.864 1.00 83.81 292 ASP A C 1
ATOM 2169 O O . ASP A 1 292 ? -9.675 -20.455 35.306 1.00 83.81 292 ASP A O 1
ATOM 2173 N N . ALA A 1 293 ? -11.864 -20.922 35.162 1.00 81.88 293 ALA A N 1
ATOM 2174 C CA . ALA A 1 293 ? -11.933 -20.884 33.704 1.00 81.88 293 ALA A CA 1
ATOM 2175 C C . ALA A 1 293 ? -11.700 -19.473 33.131 1.00 81.88 293 ALA A C 1
ATOM 2177 O O . ALA A 1 293 ? -10.987 -19.322 32.134 1.00 81.88 293 ALA A O 1
ATOM 2178 N N . ASP A 1 294 ? -12.241 -18.433 33.770 1.00 74.12 294 ASP A N 1
ATOM 2179 C CA . ASP A 1 294 ? -12.012 -17.041 33.367 1.00 74.12 294 ASP A CA 1
ATOM 2180 C C . ASP A 1 294 ? -10.559 -16.639 33.619 1.00 74.12 294 ASP A C 1
ATOM 2182 O O . ASP A 1 294 ? -9.907 -16.042 32.759 1.00 74.12 294 ASP A O 1
ATOM 2186 N N . ARG A 1 295 ? -10.007 -17.045 34.768 1.00 82.62 295 ARG A N 1
ATOM 2187 C CA . ARG A 1 295 ? -8.603 -16.803 35.118 1.00 82.62 295 ARG A CA 1
ATOM 2188 C C . ARG A 1 295 ? -7.650 -17.524 34.151 1.00 82.62 295 ARG A C 1
ATOM 2190 O O . ARG A 1 295 ? -6.652 -16.947 33.721 1.00 82.62 295 ARG A O 1
ATOM 2197 N N . ALA A 1 296 ? -7.993 -18.738 33.716 1.00 85.31 296 ALA A N 1
ATOM 2198 C CA . ALA A 1 296 ? -7.251 -19.470 32.690 1.00 85.31 296 ALA A CA 1
ATOM 2199 C C . ALA A 1 296 ? -7.321 -18.797 31.304 1.00 85.31 296 ALA A C 1
ATOM 2201 O O . ALA A 1 296 ? -6.307 -18.744 30.601 1.00 85.31 296 ALA A O 1
ATOM 2202 N N . ARG A 1 297 ? -8.477 -18.236 30.912 1.00 83.19 297 ARG A N 1
ATOM 2203 C CA . ARG A 1 297 ? -8.598 -17.453 29.665 1.00 83.19 297 ARG A CA 1
ATOM 2204 C C . ARG A 1 297 ? -7.722 -16.205 29.692 1.00 83.19 297 ARG A C 1
ATOM 2206 O O . ARG A 1 297 ? -7.026 -15.950 28.710 1.00 83.19 297 ARG A O 1
ATOM 2213 N N . TRP A 1 298 ? -7.712 -15.473 30.805 1.00 81.75 298 TRP A N 1
ATOM 2214 C CA . TRP A 1 298 ? -6.860 -14.293 30.972 1.00 81.75 298 TRP A CA 1
ATOM 2215 C C . TRP A 1 298 ? -5.371 -14.638 30.890 1.00 81.75 298 TRP A C 1
ATOM 2217 O O . TRP A 1 298 ? -4.650 -14.016 30.114 1.00 81.75 298 TRP A O 1
ATOM 2227 N N . ASN A 1 299 ? -4.927 -15.699 31.566 1.00 85.00 299 ASN A N 1
ATOM 2228 C CA . ASN A 1 299 ? -3.535 -16.160 31.483 1.00 85.00 299 ASN A CA 1
ATOM 2229 C C . ASN A 1 299 ? -3.135 -16.609 30.065 1.00 85.00 299 ASN A C 1
ATOM 2231 O O . ASN A 1 299 ? -1.988 -16.441 29.647 1.00 85.00 299 ASN A O 1
ATOM 2235 N N . LYS A 1 300 ? -4.072 -17.179 29.296 1.00 88.81 300 LYS A N 1
ATOM 2236 C CA . LYS A 1 300 ? -3.826 -17.553 27.896 1.00 88.81 300 LYS A CA 1
ATOM 2237 C C . LYS A 1 300 ? -3.661 -16.320 27.005 1.00 88.81 300 LYS A C 1
ATOM 2239 O O . LYS A 1 300 ? -2.761 -16.306 26.168 1.00 88.81 300 LYS A O 1
ATOM 2244 N N . LEU A 1 301 ? -4.496 -15.297 27.193 1.00 76.69 301 LEU A N 1
ATOM 2245 C CA . LEU A 1 301 ? -4.371 -14.025 26.477 1.00 76.69 301 LEU A CA 1
ATOM 2246 C C . LEU A 1 301 ? -3.058 -13.316 26.819 1.00 76.69 301 LEU A C 1
ATOM 2248 O O . LEU A 1 301 ? -2.365 -12.869 25.909 1.00 76.69 301 LEU A O 1
ATOM 2252 N N . ASP A 1 302 ? -2.673 -13.299 28.093 1.00 82.12 302 ASP A N 1
ATOM 2253 C CA . ASP A 1 302 ? -1.423 -12.687 28.546 1.00 82.12 302 ASP A CA 1
ATOM 2254 C C . ASP A 1 302 ? -0.183 -13.375 27.946 1.00 82.12 302 ASP A C 1
ATOM 2256 O O . ASP A 1 302 ? 0.721 -12.710 27.436 1.00 82.12 302 ASP A O 1
ATOM 2260 N N . ARG A 1 303 ? -0.178 -14.715 27.861 1.00 84.12 303 ARG A N 1
ATOM 2261 C CA . ARG A 1 303 ? 0.878 -15.459 27.147 1.00 84.12 303 ARG A CA 1
ATOM 2262 C C . ARG A 1 303 ? 0.939 -15.131 25.662 1.00 84.12 303 ARG A C 1
ATOM 2264 O O . ARG A 1 303 ? 2.036 -15.002 25.124 1.00 84.12 303 ARG A O 1
ATOM 2271 N N . ILE A 1 304 ? -0.207 -15.017 24.990 1.00 83.12 304 ILE A N 1
ATOM 2272 C CA . ILE A 1 304 ? -0.246 -14.685 23.558 1.00 83.12 304 ILE A CA 1
ATOM 2273 C C . ILE A 1 304 ? 0.317 -13.279 23.340 1.00 83.12 304 ILE A C 1
ATOM 2275 O O . ILE A 1 304 ? 1.170 -13.095 22.473 1.00 83.12 304 ILE A O 1
ATOM 2279 N N . LEU A 1 305 ? -0.102 -12.306 24.149 1.00 75.00 305 LEU A N 1
ATOM 2280 C CA . LEU A 1 305 ? 0.373 -10.928 24.051 1.00 75.00 305 LEU A CA 1
ATOM 2281 C C . LEU A 1 305 ? 1.865 -10.821 24.376 1.00 75.00 305 LEU A C 1
ATOM 2283 O O . LEU A 1 305 ? 2.610 -10.229 23.598 1.00 75.00 305 LEU A O 1
ATOM 2287 N N . SER A 1 306 ? 2.323 -11.475 25.444 1.00 80.00 306 SER A N 1
ATOM 2288 C CA . SER A 1 306 ? 3.739 -11.525 25.824 1.00 80.00 306 SER A CA 1
ATOM 2289 C C . SER A 1 306 ? 4.605 -12.180 24.747 1.00 80.00 306 SER A C 1
ATOM 2291 O O . SER A 1 306 ? 5.693 -11.692 24.441 1.00 80.00 306 SER A O 1
ATOM 2293 N N . HIS A 1 307 ? 4.119 -13.247 24.106 1.00 83.12 307 HIS A N 1
ATOM 2294 C CA . HIS A 1 307 ? 4.831 -13.897 23.006 1.00 83.12 307 HIS A CA 1
ATOM 2295 C C . HIS A 1 307 ? 4.918 -12.993 21.768 1.00 83.12 307 HIS A C 1
ATOM 2297 O O . HIS A 1 307 ? 5.985 -12.876 21.166 1.00 83.12 307 HIS A O 1
ATOM 2303 N N . GLN A 1 308 ? 3.829 -12.307 21.405 1.00 73.50 308 GLN A N 1
ATOM 2304 C CA . GLN A 1 308 ? 3.828 -11.347 20.296 1.00 73.50 308 GLN A CA 1
ATOM 2305 C C . GLN A 1 308 ? 4.783 -10.177 20.578 1.00 73.50 308 GLN A C 1
ATOM 2307 O O . GLN A 1 308 ? 5.596 -9.829 19.721 1.00 73.50 308 GLN A O 1
ATOM 2312 N N . PHE A 1 309 ? 4.777 -9.634 21.797 1.00 68.00 309 PHE A N 1
ATOM 2313 C CA . PHE A 1 309 ? 5.666 -8.536 22.182 1.00 68.00 309 PHE A CA 1
ATOM 2314 C C . PHE A 1 309 ? 7.141 -8.961 22.228 1.00 68.00 309 PHE A C 1
ATOM 2316 O O . PHE A 1 309 ? 7.999 -8.263 21.690 1.00 68.00 309 PHE A O 1
ATOM 2323 N N . SER A 1 310 ? 7.439 -10.142 22.781 1.00 71.88 310 SER A N 1
ATOM 2324 C CA . SER A 1 310 ? 8.796 -10.704 22.790 1.00 71.88 310 SER A CA 1
ATOM 2325 C C . SER A 1 310 ? 9.297 -11.000 21.374 1.00 71.88 310 SER A C 1
ATOM 2327 O O . SER A 1 310 ? 10.461 -10.745 21.072 1.00 71.88 310 SER A O 1
ATOM 2329 N N . SER A 1 311 ? 8.428 -11.474 20.473 1.00 65.19 311 SER A N 1
ATOM 2330 C CA . SER A 1 311 ? 8.797 -11.701 19.071 1.00 65.19 311 SER A CA 1
ATOM 2331 C C . SER A 1 311 ? 9.125 -10.396 18.337 1.00 65.19 311 SER A C 1
ATOM 2333 O O . SER A 1 311 ? 10.118 -10.338 17.616 1.00 65.19 311 SER A O 1
ATOM 2335 N N . LEU A 1 312 ? 8.377 -9.317 18.599 1.00 59.41 312 LEU A N 1
ATOM 2336 C CA . LEU A 1 312 ? 8.653 -7.989 18.041 1.00 59.41 312 LEU A CA 1
ATOM 2337 C C . LEU A 1 312 ? 9.940 -7.378 18.604 1.00 59.41 312 LEU A C 1
ATOM 2339 O O . LEU A 1 312 ? 10.700 -6.763 17.859 1.00 59.41 312 LEU A O 1
ATOM 2343 N N . GLN A 1 313 ? 10.221 -7.578 19.894 1.00 62.34 313 GLN A N 1
ATOM 2344 C CA . GLN A 1 313 ? 11.489 -7.157 20.489 1.00 62.34 313 GLN A CA 1
ATOM 2345 C C . GLN A 1 313 ? 12.666 -7.939 19.907 1.00 62.34 313 GLN A C 1
ATOM 2347 O O . GLN A 1 313 ? 13.663 -7.325 19.541 1.00 62.34 313 GLN A O 1
ATOM 2352 N N . ARG A 1 314 ? 12.549 -9.263 19.733 1.00 56.19 314 ARG A N 1
ATOM 2353 C CA . ARG A 1 314 ? 13.602 -10.046 19.069 1.00 56.19 314 ARG A CA 1
ATOM 2354 C C . ARG A 1 314 ? 13.862 -9.529 17.664 1.00 56.19 314 ARG A C 1
ATOM 2356 O O . ARG A 1 314 ? 15.007 -9.227 17.378 1.00 56.19 314 ARG A O 1
ATOM 2363 N N . ILE A 1 315 ? 12.827 -9.304 16.852 1.00 58.22 315 ILE A N 1
ATOM 2364 C CA . ILE A 1 315 ? 12.983 -8.748 15.497 1.00 58.22 315 ILE A CA 1
ATOM 2365 C C . ILE A 1 315 ? 13.688 -7.381 15.527 1.00 58.22 315 ILE A C 1
ATOM 2367 O O . ILE A 1 315 ? 14.545 -7.123 14.688 1.00 58.22 315 ILE A O 1
ATOM 2371 N N . LYS A 1 316 ? 13.399 -6.529 16.520 1.00 53.06 316 LYS A N 1
ATOM 2372 C CA . LYS A 1 316 ? 14.040 -5.212 16.662 1.00 53.06 316 LYS A CA 1
ATOM 2373 C C . LYS A 1 316 ? 15.524 -5.286 17.058 1.00 53.06 316 LYS A C 1
ATOM 2375 O O . LYS A 1 316 ? 16.282 -4.404 16.672 1.00 53.06 316 LYS A O 1
ATOM 2380 N N . TYR A 1 317 ? 15.943 -6.314 17.800 1.00 46.81 317 TYR A N 1
ATOM 2381 C CA . TYR A 1 317 ? 17.325 -6.451 18.285 1.00 46.81 317 TYR A CA 1
ATOM 2382 C C . TYR A 1 317 ? 18.185 -7.441 17.487 1.00 46.81 317 TYR A C 1
ATOM 2384 O O . TYR A 1 317 ? 19.402 -7.303 17.493 1.00 46.81 317 TYR A O 1
ATOM 2392 N N . THR A 1 318 ? 17.596 -8.397 16.762 1.00 53.41 318 THR A N 1
ATOM 2393 C CA . THR A 1 318 ? 18.341 -9.306 15.870 1.00 53.41 318 THR A CA 1
ATOM 2394 C C . THR A 1 318 ? 18.535 -8.748 14.462 1.00 53.41 318 THR A C 1
ATOM 2396 O O . THR A 1 318 ? 19.322 -9.306 13.708 1.00 53.41 318 THR A O 1
ATOM 2399 N N . ALA A 1 319 ? 17.829 -7.675 14.086 1.00 50.72 319 ALA A N 1
ATOM 2400 C CA . ALA A 1 319 ? 18.001 -7.015 12.787 1.00 50.72 319 ALA A CA 1
ATOM 2401 C C . ALA A 1 319 ? 19.164 -6.005 12.756 1.00 50.72 319 ALA A C 1
ATOM 2403 O O . ALA A 1 319 ? 19.560 -5.564 11.681 1.00 50.72 319 ALA A O 1
ATOM 2404 N N . LEU A 1 320 ? 19.727 -5.640 13.913 1.00 57.81 320 LEU A N 1
ATOM 2405 C CA . LEU A 1 320 ? 20.904 -4.776 13.975 1.00 57.81 320 LEU A CA 1
ATOM 2406 C C . LEU A 1 320 ? 22.152 -5.641 13.804 1.00 57.81 320 LEU A C 1
ATOM 2408 O O . LEU A 1 320 ? 22.366 -6.581 14.572 1.00 57.81 320 LEU A O 1
ATOM 2412 N N . SER A 1 321 ? 22.966 -5.344 12.787 1.00 72.81 321 SER A N 1
ATOM 2413 C CA . SER A 1 321 ? 24.196 -6.100 12.554 1.00 72.81 321 SER A CA 1
ATOM 2414 C C . SER A 1 321 ? 25.122 -5.997 13.781 1.00 72.81 321 SER A C 1
ATOM 2416 O O . SER A 1 321 ? 25.153 -4.950 14.441 1.00 72.81 321 SER A O 1
ATOM 2418 N N . PRO A 1 322 ? 25.900 -7.047 14.104 1.00 75.38 322 PRO A N 1
ATOM 2419 C CA . PRO A 1 322 ? 26.853 -7.007 15.214 1.00 75.38 322 PRO A CA 1
ATOM 2420 C C . PRO A 1 322 ? 27.822 -5.820 15.116 1.00 75.38 322 PRO A C 1
ATOM 2422 O O . PRO A 1 322 ? 28.162 -5.214 16.130 1.00 75.38 322 PRO A O 1
ATOM 2425 N N . GLU A 1 323 ? 28.198 -5.428 13.894 1.00 76.06 323 GLU A N 1
ATOM 2426 C CA . GLU A 1 323 ? 29.056 -4.264 13.651 1.00 76.06 323 GLU A CA 1
ATOM 2427 C C . GLU A 1 323 ? 28.387 -2.934 14.003 1.00 76.06 323 GLU A C 1
ATOM 2429 O O . GLU A 1 323 ? 29.042 -2.024 14.512 1.00 76.06 323 GLU A O 1
ATOM 2434 N N . TYR A 1 324 ? 27.077 -2.811 13.774 1.00 75.94 324 TYR A N 1
ATOM 2435 C CA . TYR A 1 324 ? 26.338 -1.609 14.146 1.00 75.94 324 TYR A CA 1
ATOM 2436 C C . TYR A 1 324 ? 26.296 -1.443 15.667 1.00 75.94 324 TYR A C 1
ATOM 2438 O O . TYR A 1 324 ? 26.570 -0.356 16.176 1.00 75.94 324 TYR A O 1
ATOM 2446 N N . LEU A 1 325 ? 26.040 -2.530 16.404 1.00 80.62 325 LEU A N 1
ATOM 2447 C CA . LEU A 1 325 ? 26.087 -2.521 17.870 1.00 80.62 325 LEU A CA 1
ATOM 2448 C C . LEU A 1 325 ? 27.492 -2.193 18.392 1.00 80.62 325 LEU A C 1
ATOM 2450 O O . LEU A 1 325 ? 27.623 -1.429 19.349 1.00 80.62 325 LEU A O 1
ATOM 2454 N N . GLN A 1 326 ? 28.540 -2.692 17.732 1.00 81.50 326 GLN A N 1
ATOM 2455 C CA . GLN A 1 326 ? 29.926 -2.400 18.093 1.00 81.50 326 GLN A CA 1
ATOM 2456 C C . GLN A 1 326 ? 30.303 -0.931 17.842 1.00 81.50 326 GLN A C 1
ATOM 2458 O O . GLN A 1 326 ? 30.949 -0.318 18.693 1.00 81.50 326 GLN A O 1
ATOM 2463 N N . ARG A 1 327 ? 29.847 -0.323 16.735 1.00 80.44 327 ARG A N 1
ATOM 2464 C CA . ARG A 1 327 ? 30.005 1.125 16.490 1.00 80.44 327 ARG A CA 1
ATOM 2465 C C . ARG A 1 327 ? 29.278 1.969 17.524 1.00 80.44 327 ARG A C 1
ATOM 2467 O O . ARG A 1 327 ? 29.836 2.951 18.000 1.00 80.44 327 ARG A O 1
ATOM 2474 N N . LEU A 1 328 ? 28.059 1.586 17.890 1.00 81.81 328 LEU A N 1
ATOM 2475 C CA . LEU A 1 328 ? 27.265 2.306 18.887 1.00 81.81 328 LEU A CA 1
ATOM 2476 C C . LEU A 1 328 ? 27.924 2.234 20.271 1.00 81.81 328 LEU A C 1
ATOM 2478 O O . LEU A 1 328 ? 27.984 3.228 20.993 1.00 81.81 328 LEU A O 1
ATOM 2482 N N . GLN A 1 329 ? 28.502 1.080 20.609 1.00 86.94 329 GLN A N 1
ATOM 2483 C CA . GLN A 1 329 ? 29.277 0.907 21.832 1.00 86.94 329 GLN A CA 1
ATOM 2484 C C . GLN A 1 329 ? 30.584 1.716 21.808 1.00 86.94 329 GLN A C 1
ATOM 2486 O O . GLN A 1 329 ? 30.923 2.338 22.813 1.00 86.94 329 GLN A O 1
ATOM 2491 N N . GLN A 1 330 ? 31.284 1.781 20.669 1.00 85.69 330 GLN A N 1
ATOM 2492 C CA . GLN A 1 330 ? 32.453 2.653 20.494 1.00 85.69 330 GLN A CA 1
ATOM 2493 C C . GLN A 1 330 ? 32.093 4.144 20.530 1.00 85.69 330 GLN A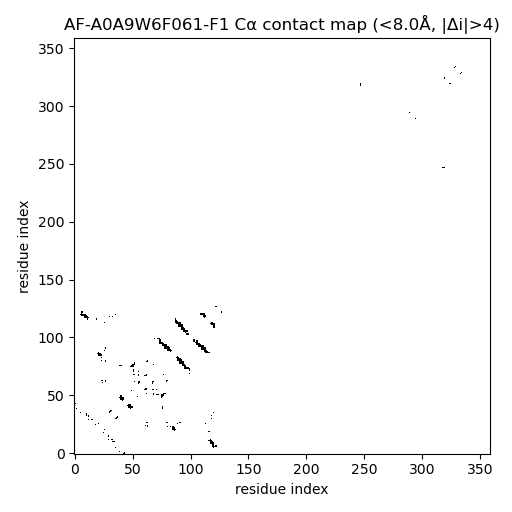 C 1
ATOM 2495 O O . GLN A 1 330 ? 32.886 4.938 21.014 1.00 85.69 330 GLN A O 1
ATOM 2500 N N . GLN A 1 331 ? 30.908 4.548 20.077 1.00 82.19 331 GLN A N 1
ATOM 2501 C CA . GLN A 1 331 ? 30.473 5.944 20.181 1.00 82.19 331 GLN A CA 1
ATOM 2502 C C . GLN A 1 331 ? 30.097 6.341 21.610 1.00 82.19 331 GLN A C 1
ATOM 2504 O O . GLN A 1 331 ? 30.367 7.469 22.010 1.00 82.19 331 GLN A O 1
ATOM 2509 N N . MET A 1 332 ? 29.482 5.439 22.383 1.00 84.19 332 MET A N 1
ATOM 2510 C CA . MET A 1 332 ? 29.067 5.752 23.757 1.00 84.19 332 MET A CA 1
ATOM 2511 C C . MET A 1 332 ? 30.188 5.599 24.788 1.00 84.19 332 MET A C 1
ATOM 2513 O O . MET A 1 332 ? 30.191 6.316 25.785 1.00 84.19 332 MET A O 1
ATOM 2517 N N . TYR A 1 333 ? 31.118 4.667 24.572 1.00 90.12 333 TYR A N 1
ATOM 2518 C CA . TYR A 1 333 ? 32.147 4.313 25.557 1.00 90.12 333 TYR A CA 1
ATOM 2519 C C . TYR A 1 333 ? 33.572 4.341 25.001 1.00 90.12 333 TYR A C 1
ATOM 2521 O O . TYR A 1 333 ? 34.516 4.030 25.728 1.00 90.12 333 TYR A O 1
ATOM 2529 N N . GLY A 1 334 ? 33.752 4.670 23.722 1.00 84.50 334 GLY A N 1
ATOM 2530 C CA . GLY A 1 334 ? 35.078 4.790 23.137 1.00 84.50 334 GLY A CA 1
ATOM 2531 C C . GLY A 1 334 ? 35.815 6.019 23.669 1.00 84.50 334 GLY A C 1
ATOM 2532 O O . GLY A 1 334 ? 35.187 7.032 23.990 1.00 84.50 334 GLY A O 1
ATOM 2533 N N . PRO A 1 335 ? 37.152 5.948 23.772 1.00 82.44 335 PRO A N 1
ATOM 2534 C CA . PRO A 1 335 ? 37.955 7.113 24.099 1.00 82.44 335 PRO A CA 1
ATOM 2535 C 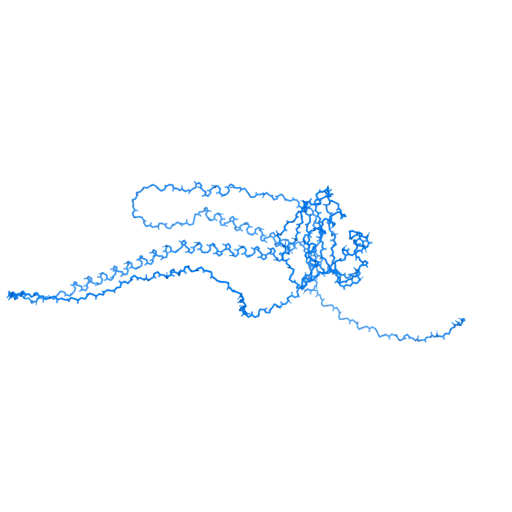C . PRO A 1 335 ? 37.695 8.216 23.060 1.00 82.44 335 PRO A C 1
ATOM 2537 O O . PRO A 1 335 ? 37.550 7.905 21.872 1.00 82.44 335 PRO A O 1
ATOM 2540 N N . PRO A 1 336 ? 37.621 9.493 23.478 1.00 74.50 336 PRO A N 1
ATOM 2541 C CA . PRO A 1 336 ? 37.442 10.598 22.547 1.00 74.50 336 PRO A CA 1
ATOM 2542 C C . PRO A 1 336 ? 38.533 10.533 21.468 1.00 74.50 336 PRO A C 1
ATOM 2544 O O . PRO A 1 336 ? 39.685 10.224 21.796 1.00 74.50 336 PRO A O 1
ATOM 2547 N N . PRO A 1 337 ? 38.194 10.781 20.189 1.00 74.19 337 PRO A N 1
ATOM 2548 C CA . PRO A 1 337 ? 39.174 10.723 19.116 1.00 74.19 337 PRO A CA 1
ATOM 2549 C C . PRO A 1 337 ? 40.345 11.660 19.447 1.00 74.19 337 PRO A C 1
ATOM 2551 O O . PRO A 1 337 ? 40.107 12.771 19.936 1.00 74.19 337 PRO A O 1
ATOM 2554 N N . PRO A 1 338 ? 41.603 11.229 19.223 1.00 73.88 338 PRO A N 1
ATOM 2555 C CA . PRO A 1 338 ? 42.758 12.081 19.463 1.00 73.88 338 PRO A CA 1
ATOM 2556 C C . PRO A 1 338 ? 42.577 13.374 18.670 1.00 73.88 338 PRO A C 1
ATOM 2558 O O . PRO A 1 338 ? 42.214 13.334 17.493 1.00 73.88 338 PRO A O 1
ATOM 2561 N N . ALA A 1 339 ? 42.769 14.510 19.346 1.00 69.19 339 ALA A N 1
ATOM 2562 C CA . ALA A 1 339 ? 42.618 15.833 18.758 1.00 69.19 339 ALA A CA 1
ATOM 2563 C C . ALA A 1 339 ? 43.361 15.876 17.420 1.00 69.19 339 ALA A C 1
ATOM 2565 O O . ALA A 1 339 ? 44.559 15.592 17.372 1.00 69.19 339 ALA A O 1
ATOM 2566 N N . ALA A 1 340 ? 42.619 16.168 16.348 1.00 63.88 340 ALA A N 1
ATOM 2567 C CA . ALA A 1 340 ? 43.140 16.206 14.993 1.00 63.88 340 ALA A CA 1
ATOM 2568 C C . ALA A 1 340 ? 44.401 17.076 14.964 1.00 63.88 340 ALA A C 1
ATOM 2570 O O . ALA A 1 340 ? 44.349 18.283 15.209 1.00 63.88 340 ALA A O 1
ATOM 2571 N N . THR A 1 341 ? 45.543 16.439 14.715 1.00 68.12 341 THR A N 1
ATOM 2572 C CA . THR A 1 341 ? 46.808 17.118 14.473 1.00 68.12 341 THR A CA 1
ATOM 2573 C C . THR A 1 341 ? 46.608 18.073 13.306 1.00 68.12 341 THR A C 1
ATOM 2575 O O . THR A 1 341 ? 46.090 17.690 12.256 1.00 68.12 341 THR A O 1
ATOM 2578 N N . ALA A 1 342 ? 46.958 19.338 13.538 1.00 67.19 342 ALA A N 1
ATOM 2579 C CA . ALA A 1 342 ? 46.778 20.422 12.588 1.00 67.19 342 ALA A CA 1
ATOM 2580 C C . ALA A 1 342 ? 47.305 20.027 11.195 1.00 67.19 342 ALA A C 1
ATOM 2582 O O . ALA A 1 342 ? 48.383 19.429 11.104 1.00 67.19 342 ALA A O 1
ATOM 2583 N N . PRO A 1 343 ? 46.563 20.339 10.116 1.00 70.88 343 PRO A N 1
ATOM 2584 C CA . PRO A 1 343 ? 47.014 20.045 8.766 1.00 70.88 343 PRO A CA 1
ATOM 2585 C C . PRO A 1 343 ? 48.360 20.743 8.510 1.00 70.88 343 PRO A C 1
ATOM 2587 O O . PRO A 1 343 ? 48.529 21.902 8.904 1.00 70.88 343 PRO A O 1
ATOM 2590 N N . PRO A 1 344 ? 49.331 20.058 7.878 1.00 73.06 344 PRO A N 1
ATOM 2591 C CA . PRO A 1 344 ? 50.617 20.659 7.565 1.00 73.06 344 PRO A CA 1
ATOM 2592 C C . PRO A 1 344 ? 50.431 21.865 6.628 1.00 73.06 344 PRO A C 1
ATOM 2594 O O . PRO A 1 344 ? 49.542 21.847 5.771 1.00 73.06 344 PRO A O 1
ATOM 2597 N N . PRO A 1 345 ? 51.251 22.920 6.783 1.00 69.81 345 PRO A N 1
ATOM 2598 C CA . PRO A 1 345 ? 51.152 24.125 5.973 1.00 69.81 345 PRO A CA 1
ATOM 2599 C C . PRO A 1 345 ? 51.365 23.797 4.492 1.00 69.81 345 PRO A C 1
ATOM 2601 O O . PRO A 1 345 ? 52.329 23.129 4.120 1.00 69.81 345 PRO A O 1
ATOM 2604 N N . ALA A 1 346 ? 50.440 24.283 3.663 1.00 61.69 346 ALA A N 1
ATOM 2605 C CA . ALA A 1 346 ? 50.472 24.143 2.216 1.00 61.69 346 ALA A CA 1
ATOM 2606 C C . ALA A 1 346 ? 51.776 24.723 1.649 1.00 61.69 346 ALA A C 1
ATOM 2608 O O . ALA A 1 346 ? 52.072 25.909 1.807 1.00 61.69 346 ALA A O 1
ATOM 2609 N N . THR A 1 347 ? 52.553 23.877 0.982 1.00 70.12 347 THR A N 1
ATOM 2610 C CA . THR A 1 347 ? 53.706 24.291 0.188 1.00 70.12 347 THR A CA 1
ATOM 2611 C C . THR A 1 347 ? 53.229 25.063 -1.050 1.00 70.12 347 THR A C 1
ATOM 2613 O O . THR A 1 347 ? 52.346 24.584 -1.766 1.00 70.12 347 THR A O 1
ATOM 2616 N N . PRO A 1 348 ? 53.786 26.253 -1.337 1.00 61.94 348 PRO A N 1
ATOM 2617 C CA . PRO A 1 348 ? 53.460 26.995 -2.547 1.00 61.94 348 PRO A CA 1
ATOM 2618 C C . PRO A 1 348 ? 54.060 26.287 -3.768 1.00 61.94 348 PRO A C 1
ATOM 2620 O O . PRO A 1 348 ? 55.275 26.125 -3.881 1.00 61.94 348 PRO A O 1
ATOM 2623 N N . VAL A 1 349 ? 53.193 25.864 -4.689 1.00 66.94 349 VAL A N 1
ATOM 2624 C CA . VAL A 1 349 ? 53.585 25.358 -6.007 1.00 66.94 349 VAL A CA 1
ATOM 2625 C C . VAL A 1 349 ? 54.006 26.559 -6.852 1.00 66.94 349 VAL A C 1
ATOM 2627 O O . VAL A 1 349 ? 53.175 27.360 -7.277 1.00 66.94 349 VAL A O 1
ATOM 2630 N N . GLY A 1 350 ? 55.319 26.708 -7.024 1.00 58.19 350 GLY A N 1
ATOM 2631 C CA . GLY A 1 350 ? 55.925 27.688 -7.915 1.00 58.19 350 GLY A CA 1
ATOM 2632 C C . GLY A 1 350 ? 55.533 27.430 -9.368 1.00 58.19 350 GLY A C 1
ATOM 2633 O O . GLY A 1 350 ? 55.559 26.294 -9.839 1.00 58.19 350 GLY A O 1
ATOM 2634 N N . GLY A 1 351 ? 55.160 28.505 -10.059 1.00 54.34 351 GLY A N 1
ATOM 2635 C CA . GLY A 1 351 ? 54.959 28.508 -11.498 1.00 54.34 351 GLY A CA 1
ATOM 2636 C C . GLY A 1 351 ? 56.274 28.315 -12.248 1.00 54.34 351 GLY A C 1
ATOM 2637 O O . GLY A 1 351 ? 57.296 28.889 -11.878 1.00 54.34 351 GLY A O 1
ATOM 2638 N N . ALA A 1 352 ? 56.213 27.540 -13.326 1.00 50.59 352 ALA A N 1
ATOM 2639 C CA . ALA A 1 352 ? 57.191 27.571 -14.398 1.00 50.59 352 ALA A CA 1
ATOM 2640 C C . ALA A 1 352 ? 56.511 27.186 -15.721 1.00 50.59 352 ALA A C 1
ATOM 2642 O O . ALA A 1 352 ? 55.843 26.159 -15.823 1.00 50.59 352 ALA A O 1
ATOM 2643 N N . ASP A 1 353 ? 56.729 28.065 -16.695 1.00 49.66 353 ASP A N 1
ATOM 2644 C CA . ASP A 1 353 ? 56.851 27.814 -18.129 1.00 49.66 353 ASP A CA 1
ATOM 2645 C C . ASP A 1 353 ? 55.597 27.636 -18.993 1.00 49.66 353 ASP A C 1
ATOM 2647 O O . ASP A 1 353 ? 55.186 26.557 -19.415 1.00 49.66 353 ASP A O 1
ATOM 2651 N N . ALA A 1 354 ? 55.099 28.806 -19.401 1.00 52.59 354 ALA A N 1
ATOM 2652 C CA . ALA A 1 354 ? 54.617 29.045 -20.750 1.00 52.59 354 ALA A CA 1
ATOM 2653 C C . ALA A 1 354 ? 55.808 29.190 -21.717 1.00 52.59 354 ALA A C 1
ATOM 2655 O O . ALA A 1 354 ? 56.539 30.170 -21.625 1.00 52.59 354 ALA A O 1
ATOM 2656 N N . ALA A 1 355 ? 55.967 28.259 -22.661 1.00 54.19 355 ALA A N 1
ATOM 2657 C CA . ALA A 1 355 ? 56.511 28.501 -24.004 1.00 54.19 355 ALA A CA 1
ATOM 2658 C C . ALA A 1 355 ? 56.587 27.181 -24.783 1.00 54.19 355 ALA A C 1
ATOM 2660 O O . ALA A 1 355 ? 57.406 26.332 -24.451 1.00 54.19 355 ALA A O 1
ATOM 2661 N N . ALA A 1 356 ? 55.782 27.026 -25.840 1.00 50.47 356 ALA A N 1
ATOM 2662 C CA . ALA A 1 356 ? 56.262 26.628 -27.171 1.00 50.47 356 ALA A CA 1
ATOM 2663 C C . ALA A 1 356 ? 55.119 26.237 -28.122 1.00 50.47 356 ALA A C 1
ATOM 2665 O O . ALA A 1 356 ? 54.170 25.556 -27.752 1.00 50.47 356 ALA A O 1
ATOM 2666 N N . ALA A 1 357 ? 55.366 26.582 -29.386 1.00 51.84 357 ALA A N 1
ATOM 2667 C CA . ALA A 1 357 ? 54.844 25.982 -30.610 1.00 51.84 357 ALA A CA 1
ATOM 2668 C C . ALA A 1 357 ? 53.495 26.492 -31.138 1.00 51.84 357 ALA A C 1
ATOM 2670 O O . ALA A 1 357 ? 52.437 25.888 -30.996 1.00 51.84 357 ALA A O 1
ATOM 2671 N N . ALA A 1 358 ? 53.628 27.590 -31.881 1.00 59.19 358 ALA A N 1
ATOM 2672 C CA . ALA A 1 358 ? 52.780 27.961 -32.996 1.00 59.19 358 ALA A CA 1
ATOM 2673 C C . ALA A 1 358 ? 52.662 26.846 -34.054 1.00 59.19 358 ALA A C 1
ATOM 2675 O O . ALA A 1 358 ? 53.665 26.233 -34.437 1.00 59.19 358 ALA A O 1
ATOM 2676 N N . LYS A 1 359 ? 51.455 26.700 -34.604 1.00 53.22 359 LYS A N 1
ATOM 2677 C CA . LYS A 1 359 ? 51.226 26.602 -36.046 1.00 53.22 359 LYS A CA 1
ATOM 2678 C C . LYS A 1 359 ? 49.843 27.125 -36.397 1.00 53.22 359 LYS A C 1
ATOM 2680 O O . LYS A 1 359 ? 48.903 26.792 -35.645 1.00 53.22 359 LYS A O 1
#

Solvent-accessible surface area (backbone atoms only — not comparable to full-atom values): 23697 Å² total; per-residue (Å²): 125,86,70,80,83,52,62,86,50,75,46,68,64,73,92,54,61,84,56,63,76,38,45,77,65,51,46,54,58,57,45,61,74,33,70,70,45,60,61,65,28,38,50,87,85,66,46,80,43,77,37,52,49,58,56,30,49,75,71,74,40,60,51,76,43,87,67,52,61,71,78,47,79,58,73,33,49,36,69,42,81,75,46,76,46,80,67,50,39,37,34,36,36,35,29,28,33,82,54,90,51,87,85,60,78,56,49,76,77,48,45,32,37,37,45,80,82,27,40,31,46,57,68,52,72,64,58,55,50,51,54,50,52,52,52,52,53,51,53,51,54,53,49,51,53,50,52,51,58,67,46,44,61,56,54,51,50,52,52,50,52,54,54,49,53,55,51,52,53,52,50,53,54,52,51,53,52,59,70,73,63,68,78,84,80,83,79,93,75,91,75,91,79,90,78,91,76,90,80,90,81,90,79,91,86,88,86,79,85,78,81,79,81,82,82,76,81,89,78,85,85,81,91,83,83,88,81,89,83,84,86,74,84,86,79,82,83,78,83,82,83,71,89,74,86,77,84,73,80,86,84,76,91,79,90,73,86,83,77,76,87,72,74,64,74,63,58,64,70,70,75,72,72,80,83,89,73,84,84,92,74,99,66,80,87,74,82,79,67,85,45,72,67,56,54,50,50,51,55,51,51,49,51,52,51,51,50,54,52,52,50,53,50,46,56,66,60,70,63,54,52,72,65,57,56,50,51,52,49,43,69,76,70,43,78,78,76,76,77,79,74,76,79,76,82,84,77,83,82,78,88,82,82,91,84,87,80,90,130

Organism: NCBI:txid330485

Mean predicted aligned error: 18.76 Å